Protein AF-0000000072273328 (afdb_homodimer)

Secondary structure (DSSP, 8-state):
-HHHHBTS-B----HHHHHHHHHHHHHHHHHHHS-TT-HHHHHHHHHHHS-TT--S-EEPSPEEESSSTTEEE-TT-EE-TTEEEE-SS-EEE-TT-EE-TT-EEE-EE--SS-HHHHHTT-BEE--EEE-TT-EE-TT-EE-TT-EEPTT-EE-TT-EE-S-B-TTEEEEETTEEEEEE--TTPPP--/--TTTBTS-B----HHHHHHHHHHHHHHHHHHHS-TT-HHHHHHHHHHHS-TT--SEEEPSSEEESSSTTEEE-TTEEE-TTEEEE-SS-EEE-TT-EE-TT-EEE-EE--SS-HHHHHTT-BEE--EEE-TT-EE-TT-EE-TT-EEPTT-EEPTT-EE-S-B-TTEEEEETTEEEEEE--TTPPP--

Foldseek 3Di:
DQPPQAPDKDFQDDPVLVVLQVVLVVLLVCLQPDDPVPVVVNVVSLCVQAAVQADDEEADPNEAEGRRNLEHAEAHEYHYYQEHEDPSHHEYHYHQEAEEYNEYEEFKDADPPDVVRRVVRIMHGAYEAEAANEYEYAHEYEYHNEYEEHNEYEYHNEYDDHYHYHQFYWYDDPIDTDGGHDPPDDDDD/DQPPQAPDKDFQDDPVSVVLQVVLVVLLVCLQVDDPVPPVVNVVSLCVQAAVQADDEEADPNEAEGRRNLEHAEAHEYHYYQEHEDPSHHEYHYHQEAEEYNEYEEFKDADPPDVPRRVVRIMHGAYEAEAANEYEYACEYEYHNEYEEHNEYEDHNEYDDHYHYHQFYWYDDPIDTDGGHDNPDDDDD

Solvent-accessible surface area (backbone atoms only — not comparable to full-atom values): 17926 Å² total; per-residue (Å²): 122,43,68,81,47,39,81,37,80,42,64,88,71,50,68,68,55,52,49,43,33,52,53,24,48,52,48,38,50,50,50,55,67,48,60,78,86,46,54,68,59,46,52,52,46,51,54,70,36,29,19,82,82,34,44,64,56,47,73,39,72,43,57,45,52,42,42,28,52,39,32,33,39,24,46,64,16,39,37,36,36,49,28,36,34,39,27,65,8,45,29,39,37,30,33,31,20,41,37,31,37,46,21,35,42,35,11,56,48,56,49,85,91,36,63,66,53,30,74,72,47,33,30,34,14,28,43,32,39,37,26,43,37,16,34,38,29,40,39,22,34,37,37,50,52,22,38,38,22,38,42,16,35,35,37,55,59,12,31,37,75,56,66,41,60,55,35,23,33,26,38,26,79,66,41,40,81,74,46,72,45,50,58,77,52,79,73,92,124,125,48,68,82,48,39,78,36,77,42,64,87,71,48,69,69,54,54,50,44,34,51,53,24,47,49,49,41,50,50,51,54,67,50,60,81,83,47,54,68,60,48,52,52,43,50,55,71,35,29,20,84,81,35,45,65,59,45,73,40,72,43,58,45,52,44,41,29,51,38,33,33,38,25,47,64,17,40,36,37,39,50,29,36,34,39,27,69,10,44,31,41,37,31,34,45,20,39,36,31,38,45,20,34,42,36,12,56,48,58,50,82,36,14,43,65,52,30,61,70,46,34,30,36,15,28,43,32,38,37,26,42,45,15,35,38,29,41,39,23,34,38,36,51,53,23,39,38,22,39,46,15,35,37,37,58,59,11,28,35,74,55,68,40,60,57,32,24,35,28,40,39,67,66,41,40,81,76,46,76,52,66,89,80,67,78,71,88,122

Organism: Corynebacterium diphtheriae (strain ATCC 700971 / NCTC 13129 / Biotype gravis) (NCBI:txid257309)

pLDDT: mean 94.47, std 10.45, range [38.31, 99.0]

Radius of gyration: 21.06 Å; Cα contacts (8 Å, |Δi|>4): 1037; chains: 2; bounding box: 46×58×57 Å

Nearest PDB structures (foldseek):
  3srt-assembly2_B  TM=9.730E-01  e=4.515E-16  Clostridioides difficile 630
  2ic7-assembly1_B  TM=9.596E-01  e=2.318E-15  Geobacillus kaustophilus
  3hjj-assembly1_A  TM=9.440E-01  e=3.076E-14  Bacillus anthracis
  3jqy-assembly1_C  TM=7.788E-01  e=7.359E-07  Escherichia coli
  3jqy-assembly1_A  TM=7.713E-01  e=7.758E-07  Escherichia coli

Sequence (378 aa):
MADQRAQRWHIPVSPEITQAMARTAELVFDYNATHPAHTEELSRLRRLILSPASKDCTIRQPLTIEYGVNTTIGKDTFINYGVTILDTAEVTIGSQVLIGPNCQLITVTHPVDNADMRTAGWEIAHPIVVGKQAWLGAGVIVLPGVTIGERAVIGAGSVVTHDIPDDTIAYGNPARVIRTTNPHTTYELMADQRAQRWHIPVSPEITQAMARTAELVFDYNATHPAHTEELSRLRRLILSPASKDCTIRQPLTIEYGVNTTIGKDTFINYGVTILDTAEVTIGSQVLIGPNCQLITVTHPVDNADMRTAGWEIAHPIVVGKQAWLGAGVIVLPGVTIGERAVIGAGSVVTHDIPDDTIAYGNPARVIRTTNPHTTYEL

InterPro domains:
  IPR001451 Hexapeptide repeat [PF00132] (128-162)
  IPR011004 Trimeric LpxA-like superfamily [SSF51161] (7-184)
  IPR018357 Hexapeptide transferase, conserved site [PS00101] (136-164)
  IPR051159 Hexapeptide-repeat containing acetyltransferases [PTHR23416] (9-186)

Structure (mmCIF, N/CA/C/O backbone):
data_AF-0000000072273328-model_v1
#
loop_
_entity.id
_entity.type
_entity.pdbx_description
1 polymer 'Sugar acetyltransferase'
#
loop_
_atom_site.group_PDB
_atom_site.id
_atom_site.type_symbol
_atom_site.label_atom_id
_atom_site.label_alt_id
_atom_site.label_comp_id
_atom_site.label_asym_id
_atom_site.label_entity_id
_atom_site.label_seq_id
_atom_site.pdbx_PDB_ins_code
_atom_site.Cartn_x
_atom_site.Cartn_y
_atom_site.Cartn_z
_atom_site.occupancy
_atom_site.B_iso_or_equiv
_atom_site.auth_seq_id
_atom_site.auth_comp_id
_atom_site.auth_asym_id
_atom_site.auth_atom_id
_atom_site.pdbx_PDB_model_num
ATOM 1 N N . MET A 1 1 ? -5.32 24.234 14.695 1 40.62 1 MET A N 1
ATOM 2 C CA . MET A 1 1 ? -4.703 23.641 15.875 1 40.62 1 MET A CA 1
ATOM 3 C C . MET A 1 1 ? -3.25 23.266 15.602 1 40.62 1 MET A C 1
ATOM 5 O O . MET A 1 1 ? -2.484 23 16.531 1 40.62 1 MET A O 1
ATOM 9 N N . ALA A 1 2 ? -3.033 23.031 14.25 1 52.38 2 ALA A N 1
ATOM 10 C CA . ALA A 1 2 ? -1.724 22.609 13.75 1 52.38 2 ALA A CA 1
ATOM 11 C C . ALA A 1 2 ? -0.656 23.656 14.102 1 52.38 2 ALA A C 1
ATOM 13 O O . ALA A 1 2 ? 0.503 23.297 14.336 1 52.38 2 ALA A O 1
ATOM 14 N N . ASP A 1 3 ? -1.157 24.828 14.242 1 51.75 3 ASP A N 1
ATOM 15 C CA . ASP A 1 3 ? -0.154 25.875 14.375 1 51.75 3 ASP A CA 1
ATOM 16 C C . ASP A 1 3 ? 0.792 25.594 15.539 1 51.75 3 ASP A C 1
ATOM 18 O O . ASP A 1 3 ? 2.008 25.766 15.406 1 51.75 3 ASP A O 1
ATOM 22 N N . GLN A 1 4 ? 0.175 25.453 16.734 1 50 4 GLN A N 1
ATOM 23 C CA . GLN A 1 4 ? 0.975 25.547 17.953 1 50 4 GLN A CA 1
ATOM 24 C C . GLN A 1 4 ? 1.98 24.406 18.047 1 50 4 GLN A C 1
ATOM 26 O O . GLN A 1 4 ? 3.008 24.516 18.719 1 50 4 GLN A O 1
ATOM 31 N N . ARG A 1 5 ? 1.71 23.266 17.422 1 53.34 5 ARG A N 1
ATOM 32 C CA . ARG A 1 5 ? 2.482 22.047 17.641 1 53.34 5 ARG A CA 1
ATOM 33 C C . ARG A 1 5 ? 3.518 21.844 16.547 1 53.34 5 ARG A C 1
ATOM 35 O O . ARG A 1 5 ? 4.41 21 16.688 1 53.34 5 ARG A O 1
ATOM 42 N N . ALA A 1 6 ? 3.367 22.797 15.547 1 63.59 6 ALA A N 1
ATOM 43 C CA . ALA A 1 6 ? 4.273 22.688 14.406 1 63.59 6 ALA A CA 1
ATOM 44 C C . ALA A 1 6 ? 5.57 23.453 14.656 1 63.59 6 ALA A C 1
ATOM 46 O O . ALA A 1 6 ? 5.555 24.531 15.258 1 63.59 6 ALA A O 1
ATOM 47 N N . GLN A 1 7 ? 6.625 22.719 14.586 1 75.88 7 GLN A N 1
ATOM 48 C CA . GLN A 1 7 ? 7.988 23.219 14.445 1 75.88 7 GLN A CA 1
ATOM 49 C C . GLN A 1 7 ? 8.586 23.594 15.805 1 75.88 7 GLN A C 1
ATOM 51 O O . GLN A 1 7 ? 9.461 24.453 15.891 1 75.88 7 GLN A O 1
ATOM 56 N N . ARG A 1 8 ? 7.832 23.078 17 1 87.19 8 ARG A N 1
ATOM 57 C CA . ARG A 1 8 ? 8.445 23.203 18.328 1 87.19 8 ARG A CA 1
ATOM 58 C C . ARG A 1 8 ? 8.273 21.922 19.125 1 87.19 8 ARG A C 1
ATOM 60 O O . ARG A 1 8 ? 7.254 21.25 19.016 1 87.19 8 ARG A O 1
ATOM 67 N N . TRP A 1 9 ? 9.227 21.734 19.938 1 91.88 9 TRP A N 1
ATOM 68 C CA . TRP A 1 9 ? 9.117 20.578 20.828 1 91.88 9 TRP A CA 1
ATOM 69 C C . TRP A 1 9 ? 7.988 20.781 21.828 1 91.88 9 TRP A C 1
ATOM 71 O O . TRP A 1 9 ? 7.867 21.844 22.438 1 91.88 9 TRP A O 1
ATOM 81 N N . HIS A 1 10 ? 7.172 19.844 22.016 1 91.25 10 HIS A N 1
ATOM 82 C CA . HIS A 1 10 ? 6.055 19.891 22.953 1 91.25 10 HIS A CA 1
ATOM 83 C C . HIS A 1 10 ? 5.656 18.484 23.406 1 91.25 10 HIS A C 1
ATOM 85 O O . HIS A 1 10 ? 6.102 17.5 22.844 1 91.25 10 HIS A O 1
ATOM 91 N N . ILE A 1 11 ? 4.914 18.391 24.453 1 91 11 ILE A N 1
ATOM 92 C CA . ILE A 1 11 ? 4.266 17.156 24.906 1 91 11 ILE A CA 1
ATOM 93 C C . ILE A 1 11 ? 2.775 17.203 24.578 1 91 11 ILE A C 1
ATOM 95 O O . ILE A 1 11 ? 2.066 18.109 25.031 1 91 11 ILE A O 1
ATOM 99 N N . PRO A 1 12 ? 2.312 16.281 23.75 1 89.38 12 PRO A N 1
ATOM 100 C CA . PRO A 1 12 ? 0.939 16.359 23.25 1 89.38 12 PRO A CA 1
ATOM 101 C C . PRO A 1 12 ? -0.084 15.82 24.25 1 89.38 12 PRO A C 1
ATOM 103 O O . PRO A 1 12 ? -0.719 14.789 24 1 89.38 12 PRO A O 1
ATOM 106 N N . VAL A 1 13 ? -0.415 16.5 25.344 1 87.81 13 VAL A N 1
ATOM 107 C CA . VAL A 1 13 ? -1.291 15.961 26.375 1 87.81 13 VAL A CA 1
ATOM 108 C C . VAL A 1 13 ? -2.434 16.938 26.641 1 87.81 13 VAL A C 1
ATOM 110 O O . VAL A 1 13 ? -3.271 16.703 27.516 1 87.81 13 VAL A O 1
ATOM 113 N N . SER A 1 14 ? -2.553 17.953 25.938 1 89.62 14 SER A N 1
ATOM 114 C CA . SER A 1 14 ? -3.633 18.906 26.188 1 89.62 14 SER A CA 1
ATOM 115 C C . SER A 1 14 ? -4.996 18.266 25.938 1 89.62 14 SER A C 1
ATOM 117 O O . SER A 1 14 ? -5.133 17.375 25.094 1 89.62 14 SER A O 1
ATOM 119 N N . PRO A 1 15 ? -6.008 18.625 26.703 1 92.5 15 PRO A N 1
ATOM 120 C CA . PRO A 1 15 ? -7.359 18.109 26.484 1 92.5 15 PRO A CA 1
ATOM 121 C C . PRO A 1 15 ? -7.832 18.297 25.047 1 92.5 15 PRO A C 1
ATOM 123 O O . PRO A 1 15 ? -8.555 17.438 24.516 1 92.5 15 PRO A O 1
ATOM 126 N N . GLU A 1 16 ? -7.477 19.406 24.469 1 91.44 16 GLU A N 1
ATOM 127 C CA . GLU A 1 16 ? -7.863 19.672 23.094 1 91.44 16 GLU A CA 1
ATOM 128 C C . GLU A 1 16 ? -7.32 18.609 22.156 1 91.44 16 GLU A C 1
ATOM 130 O O . GLU A 1 16 ? -8.031 18.125 21.266 1 91.44 16 GLU A O 1
ATOM 135 N N . ILE A 1 17 ? -6.105 18.203 22.312 1 91.81 17 ILE A N 1
ATOM 136 C CA . ILE A 1 17 ? -5.445 17.188 21.5 1 91.81 17 ILE A CA 1
ATOM 137 C C . ILE A 1 17 ? -6.113 15.836 21.719 1 91.81 17 ILE A C 1
ATOM 139 O O . ILE A 1 17 ? -6.457 15.141 20.766 1 91.81 17 ILE A O 1
ATOM 143 N N . THR A 1 18 ? -6.281 15.508 22.969 1 93.44 18 THR A N 1
ATOM 144 C CA . THR A 1 18 ? -6.887 14.227 23.328 1 93.44 18 THR A CA 1
ATOM 145 C C . THR A 1 18 ? -8.281 14.102 22.719 1 93.44 18 THR A C 1
ATOM 147 O O . THR A 1 18 ? -8.648 13.047 22.203 1 93.44 18 THR A O 1
ATOM 150 N N . GLN A 1 19 ? -9 15.141 22.844 1 95 19 GLN A N 1
ATOM 151 C CA . GLN A 1 19 ? -10.359 15.141 22.328 1 95 19 GLN A CA 1
ATOM 152 C C . GLN A 1 19 ? -10.375 15.031 20.797 1 95 19 GLN A C 1
ATOM 154 O O . GLN A 1 19 ? -11.203 14.312 20.234 1 95 19 GLN A O 1
ATOM 159 N N . ALA A 1 20 ? -9.492 15.766 20.188 1 94.5 20 ALA A N 1
ATOM 160 C CA . ALA A 1 20 ? -9.406 15.719 18.719 1 94.5 20 ALA A CA 1
ATOM 161 C C . ALA A 1 20 ? -9.055 14.312 18.25 1 94.5 20 ALA A C 1
ATOM 163 O O . ALA A 1 20 ? -9.68 13.789 17.312 1 94.5 20 ALA A O 1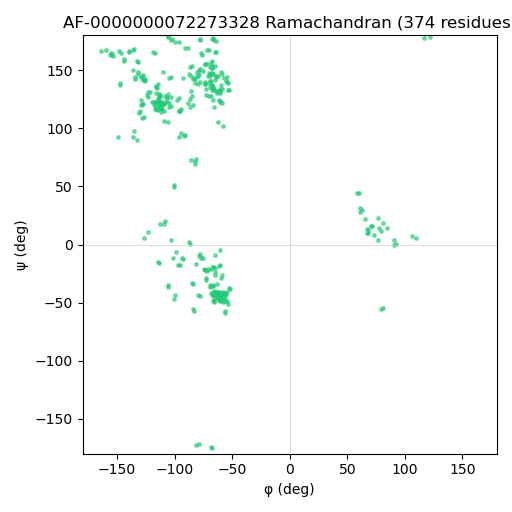
ATOM 164 N N . MET A 1 21 ? -8.125 13.703 18.844 1 96.19 21 MET A N 1
ATOM 165 C CA . MET A 1 21 ? -7.695 12.359 18.469 1 96.19 21 MET A CA 1
ATOM 166 C C . MET A 1 21 ? -8.812 11.344 18.719 1 96.19 21 MET A C 1
ATOM 168 O O . MET A 1 21 ? -9.023 10.453 17.891 1 96.19 21 MET A O 1
ATOM 172 N N . ALA A 1 22 ? -9.453 11.484 19.844 1 97.56 22 ALA A N 1
ATOM 173 C CA . ALA A 1 22 ? -10.547 10.57 20.188 1 97.56 22 ALA A CA 1
ATOM 174 C C . ALA A 1 22 ? -11.68 10.68 19.156 1 97.56 22 ALA A C 1
ATOM 176 O O . ALA A 1 22 ? -12.227 9.656 18.734 1 97.56 22 ALA A O 1
ATOM 177 N N . ARG A 1 23 ? -12.008 11.906 18.828 1 97.75 23 ARG A N 1
ATOM 178 C CA . ARG A 1 23 ? -13.047 12.133 17.844 1 97.75 23 ARG A CA 1
ATOM 179 C C . ARG A 1 23 ? -12.695 11.445 16.516 1 97.75 23 ARG A C 1
ATOM 181 O O . ARG A 1 23 ? -13.531 10.75 15.938 1 97.75 23 ARG A O 1
ATOM 188 N N . THR A 1 24 ? -11.516 11.664 16.047 1 98.44 24 THR A N 1
ATOM 189 C CA . THR A 1 24 ? -11.094 11.086 14.781 1 98.44 24 THR A CA 1
ATOM 190 C C . THR A 1 24 ? -11.047 9.57 14.867 1 98.44 24 THR A C 1
ATOM 192 O O . THR A 1 24 ? -11.422 8.875 13.922 1 98.44 24 THR A O 1
ATOM 195 N N . ALA A 1 25 ? -10.555 9.031 15.969 1 98.69 25 ALA A N 1
ATOM 196 C CA . ALA A 1 25 ? -10.5 7.582 16.156 1 98.69 25 ALA A CA 1
ATOM 197 C C . ALA A 1 25 ? -11.883 6.953 15.984 1 98.69 25 ALA A C 1
ATOM 199 O O . ALA A 1 25 ? -12.016 5.895 15.367 1 98.69 25 ALA A O 1
ATOM 200 N N . GLU A 1 26 ? -12.867 7.574 16.516 1 98.75 26 GLU A N 1
ATOM 201 C CA . GLU A 1 26 ? -14.234 7.074 16.406 1 98.75 26 GLU A CA 1
A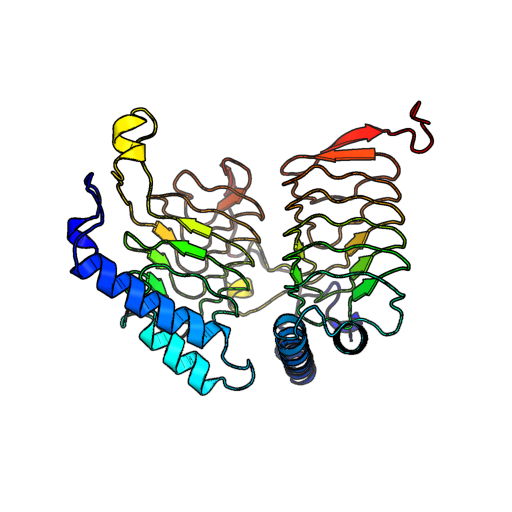TOM 202 C C . GLU A 1 26 ? -14.719 7.117 14.961 1 98.75 26 GLU A C 1
ATOM 204 O O . GLU A 1 26 ? -15.336 6.164 14.477 1 98.75 26 GLU A O 1
ATOM 209 N N . LEU A 1 27 ? -14.438 8.234 14.305 1 98.81 27 LEU A N 1
ATOM 210 C CA . LEU A 1 27 ? -14.859 8.391 12.914 1 98.81 27 LEU A CA 1
ATOM 211 C C . LEU A 1 27 ? -14.156 7.371 12.023 1 98.81 27 LEU A C 1
ATOM 213 O O . LEU A 1 27 ? -14.773 6.793 11.125 1 98.81 27 LEU A O 1
ATOM 217 N N . VAL A 1 28 ? -12.891 7.16 12.234 1 98.81 28 VAL A N 1
ATOM 218 C CA . VAL A 1 28 ? -12.109 6.203 11.461 1 98.81 28 VAL A CA 1
ATOM 219 C C . VAL A 1 28 ? -12.625 4.789 11.703 1 98.81 28 VAL A C 1
ATOM 221 O O . VAL A 1 28 ? -12.727 3.988 10.773 1 98.81 28 VAL A O 1
ATOM 224 N N . PHE A 1 29 ? -12.914 4.477 12.992 1 98.69 29 PHE A N 1
ATOM 225 C CA . PHE A 1 29 ? -13.523 3.188 13.305 1 98.69 29 PHE A CA 1
ATOM 226 C C . PHE A 1 29 ? -14.789 2.973 12.484 1 98.69 29 PHE A C 1
ATOM 228 O O . PHE A 1 29 ? -14.961 1.931 11.852 1 98.69 29 PHE A O 1
ATOM 235 N N . ASP A 1 30 ? -15.695 3.912 12.492 1 98.69 30 ASP A N 1
ATOM 236 C CA . ASP A 1 30 ? -16.938 3.832 11.742 1 98.69 30 ASP A CA 1
ATOM 237 C C . ASP A 1 30 ? -16.672 3.703 10.242 1 98.69 30 ASP A C 1
ATOM 239 O O . ASP A 1 30 ? -17.328 2.926 9.555 1 98.69 30 ASP A O 1
ATOM 243 N N . TYR A 1 31 ? -15.789 4.508 9.727 1 98.75 31 TYR A N 1
ATOM 244 C CA . TYR A 1 31 ? -15.438 4.465 8.312 1 98.75 31 TYR A CA 1
ATOM 245 C C . TYR A 1 31 ? -15.016 3.062 7.902 1 98.75 31 TYR A C 1
ATOM 247 O O . TYR A 1 31 ? -15.523 2.52 6.918 1 98.75 31 TYR A O 1
ATOM 255 N N . ASN A 1 32 ? -14.125 2.432 8.672 1 98.31 32 ASN A N 1
ATOM 256 C CA . ASN A 1 32 ? -13.555 1.13 8.336 1 98.31 32 ASN A CA 1
ATOM 257 C C . ASN A 1 32 ? -14.57 0.008 8.547 1 98.31 32 ASN A C 1
ATOM 259 O O . ASN A 1 32 ? -14.453 -1.061 7.945 1 98.31 32 ASN A O 1
ATOM 263 N N . ALA A 1 33 ? -15.547 0.266 9.352 1 97.75 33 ALA A N 1
ATOM 264 C CA . ALA A 1 33 ? -16.562 -0.744 9.656 1 97.75 33 ALA A CA 1
ATOM 265 C C . ALA A 1 33 ? -17.75 -0.621 8.719 1 97.75 33 ALA A C 1
ATOM 267 O O . ALA A 1 33 ? -18.641 -1.478 8.719 1 97.75 33 ALA A O 1
ATOM 268 N N . THR A 1 34 ? -17.844 0.449 7.977 1 98.12 34 THR A N 1
ATOM 269 C CA . THR A 1 34 ? -18.953 0.664 7.043 1 98.12 34 THR A CA 1
ATOM 270 C C . THR A 1 34 ? -18.812 -0.248 5.828 1 98.12 34 THR A C 1
ATOM 272 O O . THR A 1 34 ? -17.734 -0.344 5.238 1 98.12 34 THR A O 1
ATOM 275 N N . HIS A 1 35 ? -19.875 -0.946 5.551 1 96.81 35 HIS A N 1
ATOM 276 C CA . HIS A 1 35 ? -19.875 -1.819 4.383 1 96.81 35 HIS A CA 1
ATOM 277 C C . HIS A 1 35 ? -19.531 -1.04 3.115 1 96.81 35 HIS A C 1
ATOM 279 O O . HIS A 1 35 ? -20.047 0.067 2.91 1 96.81 35 HIS A O 1
ATOM 285 N N . PRO A 1 36 ? -18.734 -1.643 2.215 1 95.88 36 PRO A N 1
ATOM 286 C CA . PRO A 1 36 ? -18.25 -0.925 1.03 1 95.88 36 PRO A CA 1
ATOM 287 C C . PRO A 1 36 ? -19.391 -0.527 0.086 1 95.88 36 PRO A C 1
ATOM 289 O O . PRO A 1 36 ? -19.234 0.418 -0.693 1 95.88 36 PRO A O 1
ATOM 292 N N . ALA A 1 37 ? -20.438 -1.144 0.105 1 94.94 37 ALA A N 1
ATOM 293 C CA . ALA A 1 37 ? -21.578 -0.828 -0.762 1 94.94 37 ALA A CA 1
ATOM 294 C C . ALA A 1 37 ? -22.25 0.477 -0.338 1 94.94 37 ALA A C 1
ATOM 296 O O . ALA A 1 37 ? -23 1.071 -1.107 1 94.94 37 ALA A O 1
ATOM 297 N N . HIS A 1 38 ? -22.062 0.916 0.899 1 97.19 38 HIS A N 1
ATOM 298 C CA . HIS A 1 38 ? -22.672 2.139 1.411 1 97.19 38 HIS A CA 1
ATOM 299 C C . HIS A 1 38 ? -21.812 3.359 1.074 1 97.19 38 HIS A C 1
ATOM 301 O O . HIS A 1 38 ? -21.328 4.051 1.973 1 97.19 38 HIS A O 1
ATOM 307 N N . THR A 1 39 ? -21.812 3.738 -0.181 1 95.5 39 THR A N 1
ATOM 308 C CA . THR A 1 39 ? -20.906 4.742 -0.721 1 95.5 39 THR A CA 1
ATOM 309 C C . THR A 1 39 ? -21.25 6.129 -0.187 1 95.5 39 THR A C 1
ATOM 311 O O . THR A 1 39 ? -20.359 6.957 0.037 1 95.5 39 THR A O 1
ATOM 314 N N . GLU A 1 40 ? -22.469 6.434 -0.007 1 97.69 40 GLU A N 1
ATOM 315 C CA . GLU A 1 40 ? -22.875 7.734 0.517 1 97.69 40 GLU A CA 1
ATOM 316 C C . GLU A 1 40 ? -22.391 7.93 1.951 1 97.69 40 GLU A C 1
ATOM 318 O O . GLU A 1 40 ? -21.906 9.008 2.311 1 97.69 40 GLU A O 1
ATOM 323 N N . GLU A 1 41 ? -22.562 6.871 2.697 1 98.31 41 GLU A N 1
ATOM 324 C CA . GLU A 1 41 ? -22.109 6.934 4.082 1 98.31 41 GLU A CA 1
ATOM 325 C C . GLU A 1 41 ? -20.594 7.07 4.148 1 98.31 41 GLU A C 1
ATOM 327 O O . GLU A 1 41 ? -20.062 7.824 4.977 1 98.31 41 GLU A O 1
ATOM 332 N N . LEU A 1 42 ? -19.906 6.375 3.32 1 98.06 42 LEU A N 1
ATOM 333 C CA . LEU A 1 42 ? -18.453 6.488 3.262 1 98.06 42 LEU A CA 1
ATOM 334 C C . LEU A 1 42 ? -18.031 7.906 2.887 1 98.06 42 LEU A C 1
ATOM 336 O O . LEU A 1 42 ? -17.109 8.461 3.475 1 98.06 42 LEU A O 1
ATOM 340 N N . SER A 1 43 ? -18.719 8.484 1.968 1 98.06 43 SER A N 1
ATOM 341 C CA . SER A 1 43 ? -18.438 9.867 1.568 1 98.06 43 SER A CA 1
ATOM 342 C C . SER A 1 43 ? -18.656 10.828 2.729 1 98.06 43 SER A C 1
ATOM 344 O O . SER A 1 43 ? -17.859 11.734 2.957 1 98.06 43 SER A O 1
ATOM 346 N N . ARG A 1 44 ? -19.734 10.633 3.43 1 98.44 44 ARG A N 1
ATOM 347 C CA . ARG A 1 44 ? -20.062 11.477 4.574 1 98.44 44 ARG A CA 1
ATOM 348 C C . ARG A 1 44 ? -18.969 11.391 5.641 1 98.44 44 ARG A C 1
ATOM 350 O O . ARG A 1 44 ? -18.484 12.414 6.133 1 98.44 44 ARG A O 1
ATOM 357 N N . LEU A 1 45 ? -18.562 10.188 5.973 1 98.81 45 LEU A N 1
ATOM 358 C CA . LEU A 1 45 ? -17.562 9.977 7.008 1 98.81 45 LEU A CA 1
ATOM 359 C C . LEU A 1 45 ? -16.219 10.562 6.582 1 98.81 45 LEU A C 1
ATOM 361 O O . LEU A 1 45 ? -15.508 11.164 7.398 1 98.81 45 LEU A O 1
ATOM 365 N N . ARG A 1 46 ? -15.836 10.383 5.344 1 98.5 46 ARG A N 1
ATOM 366 C CA . ARG A 1 46 ? -14.594 10.953 4.824 1 98.5 46 ARG A CA 1
ATOM 367 C C . ARG A 1 46 ? -14.562 12.469 5.012 1 98.5 46 ARG A C 1
ATOM 369 O O . ARG A 1 46 ? -13.539 13.031 5.406 1 98.5 46 ARG A O 1
ATOM 376 N N . ARG A 1 47 ? -15.688 13.125 4.766 1 98.38 47 ARG A N 1
ATOM 377 C CA . ARG A 1 47 ? -15.789 14.578 4.906 1 98.38 47 ARG A CA 1
ATOM 378 C C . ARG A 1 47 ? -15.664 15 6.363 1 98.38 47 ARG A C 1
ATOM 380 O O . ARG A 1 47 ? -15.102 16.062 6.664 1 98.38 47 ARG A O 1
ATOM 387 N N . LEU A 1 48 ? -16.188 14.203 7.234 1 98.62 48 LEU A N 1
ATOM 388 C CA . LEU A 1 48 ? -16.125 14.508 8.656 1 98.62 48 LEU A CA 1
ATOM 389 C C . LEU A 1 48 ? -14.703 14.305 9.188 1 98.62 48 LEU A C 1
ATOM 391 O O . LEU A 1 48 ? -14.273 14.992 10.117 1 98.62 48 LEU A O 1
ATOM 395 N N . ILE A 1 49 ? -13.977 13.383 8.586 1 98.75 49 ILE A N 1
ATOM 396 C CA . ILE A 1 49 ? -12.641 13.031 9.039 1 98.75 49 ILE A CA 1
ATOM 397 C C . ILE A 1 49 ? -11.641 14.078 8.57 1 98.75 49 ILE A C 1
ATOM 399 O O . ILE A 1 49 ? -10.82 14.57 9.359 1 98.75 49 ILE A O 1
ATOM 403 N N . LEU A 1 50 ? -11.727 14.508 7.324 1 98.81 50 LEU A N 1
ATOM 404 C CA . LEU A 1 50 ? -10.703 15.32 6.68 1 98.81 50 LEU A CA 1
ATOM 405 C C . LEU A 1 50 ? -10.953 16.812 6.918 1 98.81 50 LEU A C 1
ATOM 407 O O . LEU A 1 50 ? -12.023 17.188 7.402 1 98.81 50 LEU A O 1
ATOM 411 N N . SER A 1 51 ? -9.961 17.609 6.57 1 98.5 51 SER A N 1
ATOM 412 C CA . SER A 1 51 ? -10.133 19.062 6.52 1 98.5 51 SER A CA 1
ATOM 413 C C . SER A 1 51 ? -11.32 19.438 5.637 1 98.5 51 SER A C 1
ATOM 415 O O . SER A 1 51 ? -11.508 18.859 4.562 1 98.5 51 SER A O 1
ATOM 417 N N . PRO A 1 52 ? -12.117 20.406 6.055 1 98.25 52 PRO A N 1
ATOM 418 C CA . PRO A 1 52 ? -13.234 20.859 5.227 1 98.25 52 PRO A CA 1
ATOM 419 C C . PRO A 1 52 ? -12.781 21.406 3.873 1 98.25 52 PRO A C 1
ATOM 421 O O . PRO A 1 52 ? -13.594 21.531 2.953 1 98.25 52 PRO A O 1
ATOM 424 N N . ALA A 1 53 ? -11.547 21.734 3.756 1 98.5 53 ALA A N 1
ATOM 425 C CA . ALA A 1 53 ? -11.008 22.266 2.508 1 98.5 53 ALA A CA 1
ATOM 426 C C . ALA A 1 53 ? -10.758 21.141 1.496 1 98.5 53 ALA A C 1
ATOM 428 O O . ALA A 1 53 ? -10.461 21.406 0.329 1 98.5 53 ALA A O 1
ATOM 429 N N . SER A 1 54 ? -10.867 19.922 1.946 1 98.75 54 SER A N 1
ATOM 430 C CA . SER A 1 54 ? -10.641 18.797 1.051 1 98.75 54 SER A CA 1
ATOM 431 C C . SER A 1 54 ? -11.703 18.719 -0.035 1 98.75 54 SER A C 1
ATOM 433 O O . SER A 1 54 ? -12.844 19.156 0.175 1 98.75 54 SER A O 1
ATOM 435 N N . LYS A 1 55 ? -11.281 18.266 -1.168 1 98.62 55 LYS A N 1
ATOM 436 C CA . LYS A 1 55 ? -12.172 18.125 -2.312 1 98.62 55 LYS A CA 1
ATOM 437 C C . LYS A 1 55 ? -12.523 16.656 -2.549 1 98.62 55 LYS A C 1
ATOM 439 O O . LYS A 1 55 ? -12.125 15.781 -1.77 1 98.62 55 LYS A O 1
ATOM 444 N N . ASP A 1 56 ? -13.352 16.422 -3.562 1 97.75 56 ASP A N 1
ATOM 445 C CA . ASP A 1 56 ? -13.766 15.047 -3.855 1 97.75 56 ASP A CA 1
ATOM 446 C C . ASP A 1 56 ? -12.562 14.156 -4.152 1 97.75 56 ASP A C 1
ATOM 448 O O . ASP A 1 56 ? -11.781 14.445 -5.062 1 97.75 56 ASP A O 1
ATOM 452 N N . CYS A 1 57 ? -12.43 13.141 -3.398 1 98.06 57 CYS A N 1
ATOM 453 C CA . CYS A 1 57 ? -11.344 12.18 -3.514 1 98.06 57 CYS A CA 1
ATOM 454 C C . CYS A 1 57 ? -11.812 10.773 -3.152 1 98.06 57 CYS A C 1
ATOM 456 O O . CYS A 1 57 ? -12.938 10.594 -2.695 1 98.06 57 CYS A O 1
ATOM 458 N N . THR A 1 58 ? -11.023 9.82 -3.52 1 97.56 58 THR A N 1
ATOM 459 C CA . THR A 1 58 ? -11.32 8.43 -3.199 1 97.56 58 THR A CA 1
ATOM 460 C C . THR A 1 58 ? -10.305 7.871 -2.209 1 97.56 58 THR A C 1
ATOM 462 O O . THR A 1 58 ? -9.094 8.008 -2.41 1 97.56 58 THR A O 1
ATOM 465 N N . ILE A 1 59 ? -10.781 7.285 -1.144 1 98.62 59 ILE A N 1
ATOM 466 C CA . ILE A 1 59 ? -9.945 6.598 -0.165 1 98.62 59 ILE A CA 1
ATOM 467 C C . ILE A 1 59 ? -10.492 5.195 0.09 1 98.62 59 ILE A C 1
ATOM 469 O O . ILE A 1 59 ? -11.633 5.039 0.532 1 98.62 59 ILE A O 1
ATOM 473 N N . ARG A 1 60 ? -9.672 4.188 -0.192 1 98.06 60 ARG A N 1
ATOM 474 C CA . ARG A 1 60 ? -10.078 2.811 0.053 1 98.06 60 ARG A CA 1
ATOM 475 C C . ARG A 1 60 ? -9.945 2.453 1.529 1 98.06 60 ARG A C 1
ATOM 477 O O . ARG A 1 60 ? -9.117 3.023 2.238 1 98.06 60 ARG A O 1
ATOM 484 N N . GLN A 1 61 ? -10.82 1.547 1.926 1 97.56 61 GLN A N 1
ATOM 485 C CA . GLN A 1 61 ? -10.766 1.009 3.281 1 97.56 61 GLN A CA 1
ATOM 486 C C . GLN A 1 61 ? -9.758 -0.134 3.377 1 97.56 61 GLN A C 1
ATOM 488 O O . GLN A 1 61 ? -9.594 -0.907 2.43 1 97.56 61 GLN A O 1
ATOM 493 N N . PRO A 1 62 ? -9.008 -0.266 4.488 1 97.44 62 PRO A N 1
ATOM 494 C CA . PRO A 1 62 ? -9.078 0.571 5.691 1 97.44 62 PRO A CA 1
ATOM 495 C C . PRO A 1 62 ? -8.203 1.819 5.594 1 97.44 62 PRO A C 1
ATOM 497 O O . PRO A 1 62 ? -7.262 1.856 4.801 1 97.44 62 PRO A O 1
ATOM 500 N 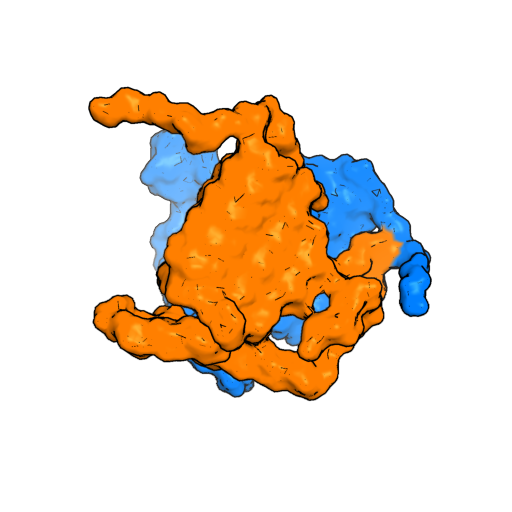N . LEU A 1 63 ? -8.555 2.818 6.266 1 98.5 63 LEU A N 1
ATOM 501 C CA . LEU A 1 63 ? -7.785 4.043 6.457 1 98.5 63 LEU A CA 1
ATOM 502 C C . LEU A 1 63 ? -7.383 4.211 7.918 1 98.5 63 LEU A C 1
ATOM 504 O O . LEU A 1 63 ? -8.195 3.971 8.82 1 98.5 63 LEU A O 1
ATOM 508 N N . THR A 1 64 ? -6.164 4.621 8.18 1 98.81 64 THR A N 1
ATOM 509 C CA . THR A 1 64 ? -5.707 5.055 9.492 1 98.81 64 THR A CA 1
ATOM 510 C C . THR A 1 64 ? -5.227 6.504 9.453 1 98.81 64 THR A C 1
ATOM 512 O O . THR A 1 64 ? -4.332 6.84 8.672 1 98.81 64 THR A O 1
ATOM 515 N N . ILE A 1 65 ? -5.801 7.359 10.266 1 98.88 65 ILE A N 1
ATOM 516 C CA . ILE A 1 65 ? -5.414 8.766 10.305 1 98.88 65 ILE A CA 1
ATOM 517 C C . ILE A 1 65 ? -5.574 9.305 11.727 1 98.88 65 ILE A C 1
ATOM 519 O O . ILE A 1 65 ? -6.555 8.992 12.406 1 98.88 65 ILE A O 1
ATOM 523 N N . GLU A 1 66 ? -4.672 10.07 12.164 1 97.94 66 GLU A N 1
ATOM 524 C CA . GLU A 1 66 ? -4.57 10.414 13.578 1 97.94 66 GLU A CA 1
ATOM 525 C C . GLU A 1 66 ? -5.512 11.562 13.938 1 97.94 66 GLU A C 1
ATOM 527 O O . GLU A 1 66 ? -6.316 11.445 14.859 1 97.94 66 GLU A O 1
ATOM 532 N N . TYR A 1 67 ? -5.418 12.719 13.305 1 97.12 67 TYR A N 1
ATOM 533 C CA . TYR A 1 67 ? -6.254 13.883 13.594 1 97.12 67 TYR A CA 1
ATOM 534 C C . TYR A 1 67 ? -7.301 14.094 12.508 1 97.12 67 TYR A C 1
ATOM 536 O O . TYR A 1 67 ? -8.422 14.516 12.797 1 97.12 67 TYR A O 1
ATOM 544 N N . GLY A 1 68 ? -6.898 13.773 11.297 1 98.19 68 GLY A N 1
ATOM 545 C CA . GLY A 1 68 ? -7.828 13.906 10.18 1 98.19 68 GLY A CA 1
ATOM 546 C C . GLY A 1 68 ? -7.961 15.336 9.695 1 98.19 68 GLY A C 1
ATOM 547 O O . GLY A 1 68 ? -7.602 15.648 8.555 1 98.19 68 GLY A O 1
ATOM 548 N N . VAL A 1 69 ? -8.297 16.219 10.555 1 97.31 69 VAL A N 1
ATOM 549 C CA . VAL A 1 69 ? -8.641 17.594 10.203 1 97.31 69 VAL A CA 1
ATOM 550 C C . VAL A 1 69 ? -7.402 18.312 9.672 1 97.31 69 VAL A C 1
ATOM 552 O O . VAL A 1 69 ? -7.516 19.312 8.945 1 97.31 69 VAL A O 1
ATOM 555 N N . ASN A 1 70 ? -6.223 17.812 9.961 1 97.69 70 ASN A N 1
ATOM 556 C CA . ASN A 1 70 ? -4.992 18.453 9.492 1 97.69 70 ASN A CA 1
ATOM 557 C C . ASN A 1 70 ? -4.605 17.969 8.102 1 97.69 70 ASN A C 1
ATOM 559 O O . ASN A 1 70 ? -3.602 18.406 7.539 1 97.69 70 ASN A O 1
ATOM 563 N N . THR A 1 71 ? -5.336 17.125 7.539 1 98.75 71 THR A N 1
ATOM 564 C CA . THR A 1 71 ? -5.062 16.609 6.207 1 98.75 71 THR A CA 1
ATOM 565 C C . THR A 1 71 ? -6.031 17.188 5.184 1 98.75 71 THR A C 1
ATOM 567 O O . THR A 1 71 ? -7.25 17.078 5.34 1 98.75 71 THR A O 1
ATOM 570 N N . THR A 1 72 ? -5.516 17.828 4.18 1 98.94 72 THR A N 1
ATOM 571 C CA . THR A 1 72 ? -6.277 18.375 3.059 1 98.94 72 THR A CA 1
ATOM 572 C C . THR A 1 72 ? -5.957 17.625 1.771 1 98.94 72 THR A C 1
ATOM 574 O O . THR A 1 72 ? -4.785 17.469 1.408 1 98.94 72 THR A O 1
ATOM 577 N N . ILE A 1 73 ? -6.969 17.172 1.099 1 98.94 73 ILE A N 1
ATOM 578 C CA . ILE A 1 73 ? -6.797 16.391 -0.117 1 98.94 73 ILE A CA 1
ATOM 579 C C . ILE A 1 73 ? -7.484 17.078 -1.288 1 98.94 73 ILE A C 1
ATOM 581 O O . ILE A 1 73 ? -8.641 17.5 -1.178 1 98.94 73 ILE A O 1
ATOM 585 N N . GLY A 1 74 ? -6.754 17.219 -2.416 1 98.81 74 GLY A N 1
ATOM 586 C CA . GLY A 1 74 ? -7.262 17.875 -3.611 1 98.81 74 GLY A CA 1
ATOM 587 C C . GLY A 1 74 ? -8.195 17 -4.422 1 98.81 74 GLY A C 1
ATOM 588 O O . GLY A 1 74 ? -8.367 15.812 -4.113 1 98.81 74 GLY A O 1
ATOM 589 N N . LYS A 1 75 ? -8.75 17.562 -5.484 1 98.56 75 LYS A N 1
ATOM 590 C CA . LYS A 1 75 ? -9.773 16.938 -6.312 1 98.56 75 LYS A CA 1
ATOM 591 C C . LYS A 1 75 ? -9.211 15.727 -7.062 1 98.56 75 LYS A C 1
ATOM 593 O O . LYS A 1 75 ? -8.094 15.781 -7.582 1 98.56 75 LYS A O 1
ATOM 598 N N . ASP A 1 76 ? -9.906 14.609 -7.098 1 98.12 76 ASP A N 1
ATOM 599 C CA . ASP A 1 76 ? -9.672 13.438 -7.934 1 98.12 76 ASP A CA 1
ATOM 600 C C . ASP A 1 76 ? -8.422 12.68 -7.484 1 98.12 76 ASP A C 1
ATOM 602 O O . ASP A 1 76 ? -7.828 11.938 -8.266 1 98.12 76 ASP A O 1
ATOM 606 N N . THR A 1 77 ? -7.969 12.961 -6.297 1 98.62 77 THR A N 1
ATOM 607 C CA . THR A 1 77 ? -6.891 12.18 -5.699 1 98.62 77 THR A CA 1
ATOM 608 C C . THR A 1 77 ? -7.402 10.805 -5.258 1 98.62 77 THR A C 1
ATOM 610 O O . THR A 1 77 ? -8.531 10.688 -4.781 1 98.62 77 THR A O 1
ATOM 613 N N . PHE A 1 78 ? -6.566 9.797 -5.539 1 98.5 78 PHE A N 1
ATOM 614 C CA . PHE A 1 78 ? -6.891 8.422 -5.184 1 98.5 78 PHE A CA 1
ATOM 615 C C . PHE A 1 78 ? -5.922 7.887 -4.137 1 98.5 78 PHE A C 1
ATOM 617 O O . PHE A 1 78 ? -4.707 7.902 -4.344 1 98.5 78 PHE A O 1
ATOM 624 N N . ILE A 1 79 ? -6.461 7.41 -3.027 1 98.81 79 ILE A N 1
ATOM 625 C CA . ILE A 1 79 ? -5.688 6.789 -1.957 1 98.81 79 ILE A CA 1
ATOM 626 C C . ILE A 1 79 ? -6.113 5.332 -1.792 1 98.81 79 ILE A C 1
ATOM 628 O O . ILE A 1 79 ? -7.258 5.051 -1.434 1 98.81 79 ILE A O 1
ATOM 632 N N . ASN A 1 80 ? -5.137 4.41 -2.049 1 98.69 80 ASN A N 1
ATOM 633 C CA . ASN A 1 80 ? -5.402 2.975 -2.057 1 98.69 80 ASN A CA 1
ATOM 634 C C . ASN A 1 80 ? -5.477 2.412 -0.64 1 98.69 80 ASN A C 1
ATOM 636 O O . ASN A 1 80 ? -5.555 3.168 0.33 1 98.69 80 ASN A O 1
ATOM 640 N N . TYR A 1 81 ? -5.543 1.138 -0.475 1 98.56 81 TYR A N 1
ATOM 641 C CA . TYR A 1 81 ? -5.828 0.401 0.75 1 98.56 81 TYR A CA 1
ATOM 642 C C . TYR A 1 81 ? -4.734 0.615 1.787 1 98.56 81 TYR A C 1
ATOM 644 O O . TYR A 1 81 ? -3.547 0.643 1.448 1 98.56 81 TYR A O 1
ATOM 652 N N . GLY A 1 82 ? -5.113 0.732 3.031 1 98.56 82 GLY A N 1
ATOM 653 C CA . GLY A 1 82 ? -4.211 0.531 4.152 1 98.56 82 GLY A CA 1
ATOM 654 C C . GLY A 1 82 ? -3.273 1.702 4.383 1 98.56 82 GLY A C 1
ATOM 655 O O . GLY A 1 82 ? -2.227 1.552 5.016 1 98.56 82 GLY A O 1
ATOM 656 N N . VAL A 1 83 ? -3.598 2.857 3.953 1 98.88 83 VAL A N 1
ATOM 657 C CA . VAL A 1 83 ? -2.746 4.031 4.113 1 98.88 83 VAL A CA 1
ATOM 658 C C . VAL A 1 83 ? -2.861 4.566 5.539 1 98.88 83 VAL A C 1
ATOM 660 O O . VAL A 1 83 ? -3.953 4.586 6.113 1 98.88 83 VAL A O 1
ATOM 663 N N . THR A 1 84 ? -1.742 4.969 6.074 1 98.94 84 THR A N 1
ATOM 664 C CA . THR A 1 84 ? -1.644 5.566 7.402 1 98.94 84 THR A CA 1
ATOM 665 C C . THR A 1 84 ? -1.163 7.012 7.309 1 98.94 84 THR A C 1
ATOM 667 O O . THR A 1 84 ? -0.151 7.293 6.664 1 98.94 84 THR A O 1
ATOM 670 N N . ILE A 1 85 ? -1.853 7.93 7.965 1 98.94 85 ILE A N 1
ATOM 671 C CA . ILE A 1 85 ? -1.46 9.336 8.008 1 98.94 85 ILE A CA 1
ATOM 672 C C . ILE A 1 85 ? -1.412 9.812 9.461 1 98.94 85 ILE A C 1
ATOM 674 O O . ILE A 1 85 ? -2.443 9.875 10.133 1 98.94 85 ILE A O 1
ATOM 678 N N . LEU A 1 86 ? -0.244 10.039 9.953 1 98.56 86 LEU A N 1
ATOM 679 C CA . LEU A 1 86 ? -0.093 10.758 11.211 1 98.56 86 LEU A CA 1
ATOM 680 C C . LEU A 1 86 ? 0.046 12.258 10.969 1 98.56 86 LEU A C 1
ATOM 682 O O . LEU A 1 86 ? 1.15 12.75 10.742 1 98.56 86 LEU A O 1
ATOM 686 N N . ASP A 1 87 ? -1.065 12.914 11.047 1 98 87 ASP A N 1
ATOM 687 C CA . ASP A 1 87 ? -1.132 14.32 10.656 1 98 87 ASP A CA 1
ATOM 688 C C . ASP A 1 87 ? -1.09 15.234 11.883 1 98 87 ASP A C 1
ATOM 690 O O . ASP A 1 87 ? -1.913 16.141 12.016 1 98 87 ASP A O 1
ATOM 694 N N . THR A 1 88 ? -0.079 14.914 12.711 1 96.44 88 THR A N 1
ATOM 695 C CA . THR A 1 88 ? 0.182 15.828 13.82 1 96.44 88 THR A CA 1
ATOM 696 C C . THR A 1 88 ? 0.433 17.25 13.305 1 96.44 88 THR A C 1
ATOM 698 O O . THR A 1 88 ? 0.034 18.219 13.945 1 96.44 88 THR A O 1
ATOM 701 N N . ALA A 1 89 ? 1.184 17.406 12.25 1 96.81 89 ALA A N 1
ATOM 702 C CA . ALA A 1 89 ? 1.271 18.625 11.461 1 96.81 89 ALA A CA 1
ATOM 703 C C . ALA A 1 89 ? 0.476 18.5 10.164 1 96.81 89 ALA A C 1
ATOM 705 O O . ALA A 1 89 ? -0.068 17.438 9.859 1 96.81 89 ALA A O 1
ATOM 706 N N . GLU A 1 90 ? 0.419 19.609 9.398 1 97.94 90 GLU A N 1
ATOM 707 C CA . GLU A 1 90 ? -0.386 19.656 8.18 1 97.94 90 GLU A CA 1
ATOM 708 C C . GLU A 1 90 ? 0.13 18.672 7.141 1 97.94 90 GLU A C 1
ATOM 710 O O . GLU A 1 90 ? 1.339 18.547 6.93 1 97.94 90 GLU A O 1
ATOM 715 N N . VAL A 1 91 ? -0.785 17.938 6.598 1 98.75 91 VAL A N 1
ATOM 716 C CA . VAL A 1 91 ? -0.535 17.141 5.41 1 98.75 91 VAL A CA 1
ATOM 717 C C . VAL A 1 91 ? -1.375 17.656 4.246 1 98.75 91 VAL A C 1
ATOM 719 O O . VAL A 1 91 ? -2.605 17.672 4.316 1 98.75 91 VAL A O 1
ATOM 722 N N . THR A 1 92 ? -0.73 18.141 3.23 1 98.94 92 THR A N 1
ATOM 723 C CA . THR A 1 92 ? -1.411 18.625 2.035 1 98.94 92 THR A CA 1
ATOM 724 C C . THR A 1 92 ? -1.139 17.703 0.849 1 98.94 92 THR A C 1
ATOM 726 O O . THR A 1 92 ? 0.011 17.547 0.437 1 98.94 92 THR A O 1
ATOM 729 N N . ILE A 1 93 ? -2.15 17.094 0.352 1 98.94 93 ILE A N 1
ATOM 730 C CA . ILE A 1 93 ? -2.078 16.25 -0.832 1 98.94 93 ILE A CA 1
ATOM 731 C C . ILE A 1 93 ? -2.801 16.922 -1.995 1 98.94 93 ILE A C 1
ATOM 733 O O . ILE A 1 93 ? -3.99 17.234 -1.899 1 98.94 93 ILE A O 1
ATOM 737 N N . GLY A 1 94 ? -2.104 17.172 -3.049 1 98.88 94 GLY A N 1
ATOM 738 C CA . GLY A 1 94 ? -2.635 17.891 -4.188 1 98.88 94 GLY A CA 1
ATOM 739 C C . GLY A 1 94 ? -3.717 17.141 -4.934 1 98.88 94 GLY A C 1
ATOM 740 O O . GLY A 1 94 ? -4.172 16.094 -4.477 1 98.88 94 GLY A O 1
ATOM 741 N N . SER A 1 95 ? -4.16 17.766 -6.098 1 98.81 95 SER A N 1
ATOM 742 C CA . SER A 1 95 ? -5.168 17.156 -6.953 1 98.81 95 SER A CA 1
ATOM 743 C C . SER A 1 95 ? -4.562 16.062 -7.828 1 98.81 95 SER A C 1
ATOM 745 O O . SER A 1 95 ? -3.396 16.141 -8.219 1 98.81 95 SER A O 1
ATOM 747 N N . GLN A 1 96 ? -5.359 15.023 -8.102 1 98.5 96 GLN A N 1
ATOM 748 C CA . GLN A 1 96 ? -5.027 13.977 -9.07 1 98.5 96 GLN A CA 1
ATOM 749 C C . GLN A 1 96 ? -3.748 13.242 -8.664 1 98.5 96 GLN A C 1
ATOM 751 O O . GLN A 1 96 ? -2.936 12.891 -9.523 1 98.5 96 GLN A O 1
ATOM 756 N N . VAL A 1 97 ? -3.506 13.141 -7.387 1 98.69 97 VAL A N 1
ATOM 757 C CA . VAL A 1 97 ? -2.416 12.336 -6.844 1 98.69 97 VAL A CA 1
ATOM 758 C C . VAL A 1 97 ? -2.852 10.875 -6.746 1 98.69 97 VAL A C 1
ATOM 760 O O . VAL A 1 97 ? -4.02 10.586 -6.477 1 98.69 97 VAL A O 1
ATOM 763 N N . LEU A 1 98 ? -1.959 9.945 -7.02 1 98.81 98 LEU A N 1
ATOM 764 C CA . LEU A 1 98 ? -2.148 8.523 -6.766 1 98.81 98 LEU A CA 1
ATOM 765 C C . LEU A 1 98 ? -1.269 8.055 -5.613 1 98.81 98 LEU A C 1
ATOM 767 O O . LEU A 1 98 ? -0.045 8.203 -5.66 1 98.81 98 LEU A O 1
ATOM 771 N N . ILE A 1 99 ? -1.874 7.531 -4.586 1 98.88 99 ILE A N 1
ATOM 772 C CA . ILE A 1 99 ? -1.137 6.926 -3.482 1 98.88 99 ILE A CA 1
ATOM 773 C C . ILE A 1 99 ? -1.419 5.426 -3.436 1 98.88 99 ILE A C 1
ATOM 775 O O . ILE A 1 99 ? -2.566 5.008 -3.256 1 98.88 99 ILE A O 1
ATOM 779 N N . GLY A 1 100 ? -0.373 4.625 -3.639 1 98.81 100 GLY A N 1
ATOM 780 C CA . GLY A 1 100 ? -0.497 3.176 -3.627 1 98.81 100 GLY A CA 1
ATOM 781 C C . GLY A 1 100 ? -0.86 2.619 -2.262 1 98.81 100 GLY A C 1
ATOM 782 O O . GLY A 1 100 ? -1.014 3.373 -1.299 1 98.81 100 GLY A O 1
ATOM 783 N N . PRO A 1 101 ? -1.028 1.3 -2.197 1 98.88 101 PRO A N 1
ATOM 784 C CA . PRO A 1 101 ? -1.465 0.681 -0.944 1 98.88 101 PRO A CA 1
ATOM 785 C C . PRO A 1 101 ? -0.386 0.711 0.136 1 98.88 101 PRO A C 1
ATOM 787 O O . PRO A 1 101 ? 0.805 0.625 -0.174 1 98.88 101 PRO A O 1
ATOM 790 N N . ASN A 1 102 ? -0.838 0.82 1.439 1 98.88 102 ASN A N 1
ATOM 791 C CA . ASN A 1 102 ? -0.032 0.662 2.646 1 98.88 102 ASN A CA 1
ATOM 792 C C . ASN A 1 102 ? 1.084 1.7 2.713 1 98.88 102 ASN A C 1
ATOM 794 O O . ASN A 1 102 ? 2.17 1.418 3.225 1 98.88 102 ASN A O 1
ATOM 798 N N . CYS A 1 103 ? 0.883 2.854 2.104 1 98.94 103 CYS A N 1
ATOM 799 C CA . CYS A 1 103 ? 1.783 3.986 2.281 1 98.94 103 CYS A CA 1
ATOM 800 C C . CYS A 1 103 ? 1.604 4.617 3.658 1 98.94 103 CYS A C 1
ATOM 802 O O . CYS A 1 103 ? 0.566 4.438 4.297 1 98.94 103 CYS A O 1
ATOM 804 N N . GLN A 1 104 ? 2.623 5.258 4.105 1 98.94 104 GLN A N 1
ATOM 805 C CA . GLN A 1 104 ? 2.605 5.969 5.383 1 98.94 104 GLN A CA 1
ATOM 806 C C . GLN A 1 104 ? 3.107 7.402 5.219 1 98.94 104 GLN A C 1
ATOM 808 O O . GLN A 1 104 ? 4.195 7.625 4.688 1 98.94 104 GLN A O 1
ATOM 813 N N . LEU A 1 105 ? 2.34 8.422 5.605 1 98.94 105 LEU A N 1
ATOM 814 C CA . LEU A 1 105 ? 2.738 9.82 5.695 1 98.94 105 LEU A CA 1
ATOM 815 C C . LEU A 1 105 ? 2.834 10.273 7.148 1 98.94 105 LEU A C 1
ATOM 817 O O . LEU A 1 105 ? 1.813 10.453 7.816 1 98.94 105 LEU A O 1
ATOM 821 N N . ILE A 1 106 ? 4.07 10.438 7.633 1 98.88 106 ILE A N 1
ATOM 822 C CA . ILE A 1 106 ? 4.332 10.648 9.055 1 98.88 106 ILE A CA 1
ATOM 823 C C . ILE A 1 106 ? 4.898 12.047 9.273 1 98.88 106 ILE A C 1
ATOM 825 O O . ILE A 1 106 ? 6.012 12.352 8.836 1 98.88 106 ILE A O 1
ATOM 829 N N . THR A 1 107 ? 4.191 12.891 9.992 1 98.5 107 THR A N 1
ATOM 830 C CA . THR A 1 107 ? 4.668 14.258 10.164 1 98.5 107 THR A CA 1
ATOM 831 C C . THR A 1 107 ? 5.453 14.398 11.469 1 98.5 107 THR A C 1
ATOM 833 O O . THR A 1 107 ? 6.156 15.391 11.672 1 98.5 107 THR A O 1
ATOM 836 N N . VAL A 1 108 ? 5.297 13.461 12.398 1 97.75 108 VAL A N 1
ATOM 837 C CA . VAL A 1 108 ? 5.762 13.641 13.766 1 97.75 108 VAL A CA 1
ATOM 838 C C . VAL A 1 108 ? 7.035 12.828 13.992 1 97.75 108 VAL A C 1
ATOM 840 O O . VAL A 1 108 ? 7.215 11.766 13.398 1 97.75 108 VAL A O 1
ATOM 843 N N . THR A 1 109 ? 7.902 13.414 14.766 1 97.38 109 THR A N 1
ATOM 844 C CA . THR A 1 109 ? 9.102 12.703 15.203 1 97.38 109 THR A CA 1
ATOM 845 C C . THR A 1 109 ? 9.414 13.016 16.672 1 97.38 109 THR A C 1
ATOM 847 O O . THR A 1 109 ? 8.742 13.844 17.281 1 97.38 109 THR A O 1
ATOM 850 N N . HIS A 1 110 ? 10.32 12.203 17.25 1 97.25 110 HIS A N 1
ATOM 851 C CA . HIS A 1 110 ? 10.75 12.32 18.641 1 97.25 110 HIS A CA 1
ATOM 852 C C . HIS A 1 110 ? 12.234 12.641 18.734 1 97.25 110 HIS A C 1
ATOM 854 O O . HIS A 1 110 ? 12.969 12.484 17.75 1 97.25 110 HIS A O 1
ATOM 860 N N . PRO A 1 111 ? 12.672 13.086 19.922 1 96.31 111 PRO A N 1
ATOM 861 C CA . PRO A 1 111 ? 14.109 13.352 20.047 1 96.31 111 PRO A CA 1
ATOM 862 C C . PRO A 1 111 ? 14.961 12.109 19.797 1 96.31 111 PRO A C 1
ATOM 864 O O . PRO A 1 111 ? 14.828 11.109 20.5 1 96.31 111 PRO A O 1
ATOM 867 N N . VAL A 1 112 ? 15.859 12.188 18.844 1 95.31 112 VAL A N 1
ATOM 868 C CA . VAL A 1 112 ? 16.672 11.039 18.453 1 95.31 112 VAL A CA 1
ATOM 869 C C . VAL A 1 112 ? 17.891 10.93 19.391 1 95.31 112 VAL A C 1
ATOM 871 O O . VAL A 1 112 ? 18.281 9.828 19.781 1 95.31 112 VAL A O 1
ATOM 874 N N . ASP A 1 113 ? 18.391 12.086 19.828 1 95.75 113 ASP A N 1
ATOM 875 C CA . ASP A 1 113 ? 19.641 12.094 20.562 1 95.75 113 ASP A CA 1
ATOM 876 C C . ASP A 1 113 ? 19.391 12.273 22.062 1 95.75 113 ASP A C 1
ATOM 878 O O . ASP A 1 113 ? 20.328 12.492 22.828 1 95.75 113 ASP A O 1
ATOM 882 N N . ASN A 1 114 ? 18.203 12.312 22.438 1 96.94 114 ASN A N 1
ATOM 883 C CA . ASN A 1 114 ? 17.844 12.453 23.844 1 96.94 114 ASN A CA 1
ATOM 884 C C . ASN A 1 114 ? 16.766 11.453 24.25 1 96.94 114 ASN A C 1
ATOM 886 O O . ASN A 1 114 ? 15.57 11.75 24.156 1 96.94 114 ASN A O 1
ATOM 890 N N . ALA A 1 115 ? 17.125 10.375 24.656 1 97.5 115 ALA A N 1
ATOM 891 C CA . ALA A 1 115 ? 16.219 9.266 24.984 1 97.5 115 ALA A CA 1
ATOM 892 C C . ALA A 1 115 ? 15.289 9.625 26.125 1 97.5 115 ALA A C 1
ATOM 894 O O . ALA A 1 115 ? 14.133 9.203 26.156 1 97.5 115 ALA A O 1
ATOM 895 N N . ASP A 1 116 ? 15.766 10.43 27.078 1 96.56 116 ASP A N 1
ATOM 896 C CA . ASP A 1 116 ? 14.922 10.844 28.203 1 96.56 116 ASP A CA 1
ATOM 897 C C . ASP A 1 116 ? 13.766 11.719 27.734 1 96.56 116 ASP A C 1
ATOM 899 O O . ASP A 1 116 ? 12.617 11.523 28.141 1 96.56 116 ASP A O 1
ATOM 903 N N . MET A 1 117 ? 14.117 12.688 26.938 1 95.81 117 MET A N 1
ATOM 904 C CA . MET A 1 117 ? 13.078 13.539 26.375 1 95.81 117 MET A CA 1
ATOM 905 C C . MET A 1 117 ? 12.086 12.719 25.562 1 95.81 117 MET A C 1
ATOM 907 O O . MET A 1 117 ? 10.875 12.938 25.641 1 95.81 117 MET A O 1
ATOM 911 N N . ARG A 1 118 ? 12.625 11.75 24.766 1 96.12 118 ARG A N 1
ATOM 912 C CA . ARG A 1 118 ? 11.781 10.898 23.938 1 96.12 118 ARG A CA 1
ATOM 913 C C . ARG A 1 118 ? 10.805 10.102 24.797 1 96.12 118 ARG A C 1
ATOM 915 O O . ARG A 1 118 ? 9.602 10.055 24.516 1 96.12 118 ARG A O 1
ATOM 922 N N . THR A 1 119 ? 11.211 9.484 25.812 1 96.69 119 THR A N 1
ATOM 923 C CA . THR A 1 119 ? 10.375 8.617 26.641 1 96.69 119 THR A CA 1
ATOM 924 C C . THR A 1 119 ? 9.422 9.445 27.484 1 96.69 119 THR A C 1
ATOM 926 O O . THR A 1 119 ? 8.406 8.938 27.969 1 96.69 119 THR A O 1
ATOM 929 N N . ALA A 1 120 ? 9.789 10.789 27.719 1 96.12 120 ALA A N 1
ATOM 930 C CA . ALA A 1 120 ? 8.906 11.703 28.438 1 96.12 120 ALA A CA 1
ATOM 931 C C . ALA A 1 120 ? 7.75 12.156 27.547 1 96.12 120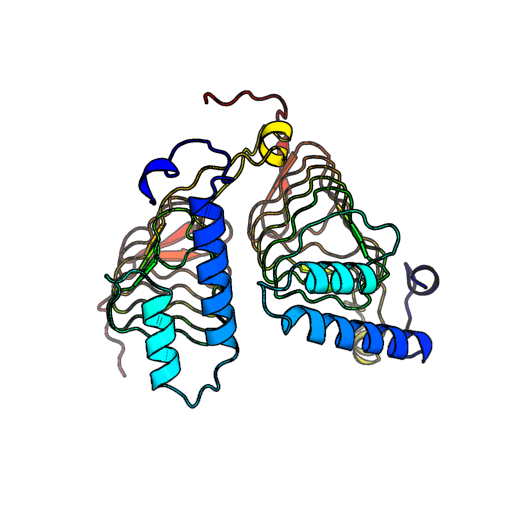 ALA A C 1
ATOM 933 O O . ALA A 1 120 ? 6.809 12.797 28.016 1 96.12 120 ALA A O 1
ATOM 934 N N . GLY A 1 121 ? 7.848 11.867 26.266 1 95.75 121 GLY A N 1
ATOM 935 C CA . GLY A 1 121 ? 6.715 12.117 25.391 1 95.75 121 GLY A CA 1
ATOM 936 C C . GLY A 1 121 ? 6.914 13.312 24.484 1 95.75 121 GLY A C 1
ATOM 937 O O . GLY A 1 121 ? 6 13.703 23.75 1 95.75 121 GLY A O 1
ATOM 938 N N . TRP A 1 122 ? 8.148 13.891 24.484 1 95.12 122 TRP A N 1
ATOM 939 C CA . TRP A 1 122 ? 8.398 15.07 23.656 1 95.12 122 TRP A CA 1
ATOM 940 C C . TRP A 1 122 ? 8.375 14.711 22.172 1 95.12 122 TRP A C 1
ATOM 942 O O . TRP A 1 122 ? 8.945 13.703 21.766 1 95.12 122 TRP A O 1
ATOM 952 N N . GLU A 1 123 ? 7.695 15.57 21.422 1 96.12 123 GLU A N 1
ATOM 953 C CA . GLU A 1 123 ? 7.637 15.383 19.969 1 96.12 123 GLU A CA 1
ATOM 954 C C . GLU A 1 123 ? 7.652 16.719 19.234 1 96.12 123 GLU A C 1
ATOM 956 O O . GLU A 1 123 ? 7.48 17.766 19.859 1 96.12 123 GLU A O 1
ATOM 961 N N . ILE A 1 124 ? 8.039 16.656 18.016 1 96.06 124 ILE A N 1
ATOM 962 C CA . ILE A 1 124 ? 7.961 17.766 17.078 1 96.06 124 ILE A CA 1
ATOM 963 C C . ILE A 1 124 ? 7.391 17.281 15.75 1 96.06 124 ILE A C 1
ATOM 965 O O . ILE A 1 124 ? 7.594 16.125 15.367 1 96.06 124 ILE A O 1
ATOM 969 N N . ALA A 1 125 ? 6.594 18.047 15.102 1 97.38 125 ALA A N 1
ATOM 970 C CA . ALA A 1 125 ? 5.98 17.656 13.836 1 97.38 125 ALA A CA 1
ATOM 971 C C . ALA A 1 125 ? 6.258 18.688 12.742 1 97.38 125 ALA A C 1
ATOM 973 O O . ALA A 1 125 ? 6.348 19.891 13.023 1 97.38 125 ALA A O 1
ATOM 974 N N . HIS A 1 126 ? 6.512 18.172 11.555 1 97.56 126 HIS A N 1
ATOM 975 C CA . HIS A 1 126 ? 6.75 19 10.383 1 97.56 126 HIS A CA 1
ATOM 976 C C . HIS A 1 126 ? 5.812 18.625 9.242 1 97.56 126 HIS A C 1
ATOM 978 O O . HIS A 1 126 ? 5.547 17.438 9.016 1 97.56 126 HIS A O 1
ATOM 984 N N . PRO A 1 127 ? 5.352 19.641 8.5 1 98.31 127 PRO A N 1
ATOM 985 C CA . PRO A 1 127 ? 4.344 19.375 7.469 1 98.31 127 PRO A CA 1
ATOM 986 C C . PRO A 1 127 ? 4.883 18.547 6.312 1 98.31 127 PRO A C 1
ATOM 988 O O . PRO A 1 127 ? 6.086 18.547 6.051 1 98.31 127 PRO A O 1
ATOM 991 N N . ILE A 1 128 ? 3.986 17.781 5.656 1 98.75 128 ILE A N 1
ATOM 992 C CA . ILE A 1 128 ? 4.246 17.062 4.418 1 98.75 128 ILE A CA 1
ATOM 993 C C . ILE A 1 128 ? 3.393 17.625 3.291 1 98.75 128 ILE A C 1
ATOM 995 O O . ILE A 1 128 ? 2.209 17.922 3.484 1 98.75 128 ILE A O 1
ATOM 999 N N . VAL A 1 129 ? 3.998 17.844 2.137 1 98.94 129 VAL A N 1
ATOM 1000 C CA . VAL A 1 129 ? 3.281 18.297 0.944 1 98.94 129 VAL A CA 1
ATOM 1001 C C . VAL A 1 129 ? 3.508 17.297 -0.193 1 98.94 129 VAL A C 1
ATOM 1003 O O . VAL A 1 129 ? 4.645 16.922 -0.479 1 98.94 129 VAL A O 1
ATOM 1006 N N . VAL A 1 130 ? 2.459 16.828 -0.78 1 98.94 130 VAL A N 1
ATOM 1007 C CA . VAL A 1 130 ? 2.502 16.016 -1.999 1 98.94 130 VAL A CA 1
ATOM 1008 C C . VAL A 1 130 ? 1.898 16.812 -3.158 1 98.94 130 VAL A C 1
ATOM 1010 O O . VAL A 1 130 ? 0.717 17.156 -3.129 1 98.94 130 VAL A O 1
ATOM 1013 N N . GLY A 1 131 ? 2.641 17.031 -4.188 1 98.81 131 GLY A N 1
ATOM 1014 C CA . GLY A 1 131 ? 2.236 17.906 -5.27 1 98.81 131 GLY A CA 1
ATOM 1015 C C . GLY A 1 131 ? 1.223 17.281 -6.203 1 98.81 131 GLY A C 1
ATOM 1016 O O . GLY A 1 131 ? 1.079 16.062 -6.242 1 98.81 131 GLY A O 1
ATOM 1017 N N . LYS A 1 132 ? 0.63 18.156 -6.969 1 98.38 132 LYS A N 1
ATOM 1018 C CA . LYS A 1 132 ? -0.376 17.781 -7.953 1 98.38 132 LYS A CA 1
ATOM 1019 C C . LYS A 1 132 ? 0.151 16.672 -8.875 1 98.38 132 LYS A C 1
ATOM 1021 O O . LYS A 1 132 ? 1.3 16.734 -9.32 1 98.38 132 LYS A O 1
ATOM 1026 N N . GLN A 1 133 ? -0.618 15.617 -9.117 1 97.44 133 GLN A N 1
ATOM 1027 C CA . GLN A 1 133 ? -0.388 14.547 -10.078 1 97.44 133 GLN A CA 1
ATOM 1028 C C . GLN A 1 133 ? 0.82 13.703 -9.688 1 97.44 133 GLN A C 1
ATOM 1030 O O . GLN A 1 133 ? 1.345 12.945 -10.508 1 97.44 133 GLN A O 1
ATOM 1035 N N . ALA A 1 134 ? 1.32 13.82 -8.484 1 98.38 134 ALA A N 1
ATOM 1036 C CA . ALA A 1 134 ? 2.355 12.906 -8.016 1 98.38 134 ALA A CA 1
ATOM 1037 C C . ALA A 1 134 ? 1.799 11.492 -7.84 1 98.38 134 ALA A C 1
ATOM 1039 O O . ALA A 1 134 ? 0.588 11.312 -7.688 1 98.38 134 ALA A O 1
ATOM 1040 N N . TRP A 1 135 ? 2.701 10.539 -7.906 1 98.62 135 TRP A N 1
ATOM 1041 C CA . TRP A 1 135 ? 2.357 9.133 -7.711 1 98.62 135 TRP A CA 1
ATOM 1042 C C . TRP A 1 135 ? 3.299 8.477 -6.707 1 98.62 135 TRP A C 1
ATOM 1044 O O . TRP A 1 135 ? 4.512 8.43 -6.922 1 98.62 135 TRP A O 1
ATOM 1054 N N . LEU A 1 136 ? 2.773 8.055 -5.555 1 98.88 136 LEU A N 1
ATOM 1055 C CA . LEU A 1 136 ? 3.5 7.242 -4.586 1 98.88 136 LEU A CA 1
ATOM 1056 C C . LEU A 1 136 ? 3.186 5.762 -4.77 1 98.88 136 LEU A C 1
ATOM 1058 O O . LEU A 1 136 ? 2.051 5.332 -4.543 1 98.88 136 LEU A O 1
ATOM 1062 N N . GLY A 1 137 ? 4.172 4.973 -5.148 1 98.75 137 GLY A N 1
ATOM 1063 C CA . GLY A 1 137 ? 3.992 3.537 -5.285 1 98.75 137 GLY A CA 1
ATOM 1064 C C . GLY A 1 137 ? 3.666 2.852 -3.971 1 98.75 137 GLY A C 1
ATOM 1065 O O . GLY A 1 137 ? 3.627 3.494 -2.92 1 98.75 137 GLY A O 1
ATOM 1066 N N . ALA A 1 138 ? 3.404 1.573 -4.07 1 98.88 138 ALA A N 1
ATOM 1067 C CA . ALA A 1 138 ? 2.99 0.788 -2.912 1 98.88 138 ALA A CA 1
ATOM 1068 C C . ALA A 1 138 ? 4.043 0.845 -1.807 1 98.88 138 ALA A C 1
ATOM 1070 O O . ALA A 1 138 ? 5.238 0.715 -2.072 1 98.88 138 ALA A O 1
ATOM 1071 N N . GLY A 1 139 ? 3.566 1.07 -0.55 1 98.88 139 GLY A N 1
ATOM 1072 C CA . GLY A 1 139 ? 4.41 0.909 0.622 1 98.88 139 GLY A CA 1
ATOM 1073 C C . GLY A 1 139 ? 5.367 2.068 0.833 1 98.88 139 GLY A C 1
ATOM 1074 O O . GLY A 1 139 ? 6.316 1.963 1.609 1 98.88 139 GLY A O 1
ATOM 1075 N N . VAL A 1 140 ? 5.199 3.158 0.203 1 98.94 140 VAL A N 1
ATOM 1076 C CA . VAL A 1 140 ? 6.074 4.316 0.373 1 98.94 140 VAL A CA 1
ATOM 1077 C C . VAL A 1 140 ? 5.859 4.926 1.756 1 98.94 140 VAL A C 1
ATOM 1079 O O . VAL A 1 140 ? 4.723 5.027 2.227 1 98.94 140 VAL A O 1
ATOM 1082 N N . ILE A 1 141 ? 6.926 5.328 2.396 1 98.94 141 ILE A N 1
ATOM 1083 C CA . ILE A 1 141 ? 6.887 6.066 3.654 1 98.94 141 ILE A CA 1
ATOM 1084 C C . ILE A 1 141 ? 7.445 7.473 3.445 1 98.94 141 ILE A C 1
ATOM 1086 O O . ILE A 1 141 ? 8.555 7.641 2.932 1 98.94 141 ILE A O 1
ATOM 1090 N N . VAL A 1 142 ? 6.715 8.492 3.791 1 98.94 142 VAL A N 1
ATOM 1091 C CA . VAL A 1 142 ? 7.148 9.883 3.717 1 98.94 142 VAL A CA 1
ATOM 1092 C C . VAL A 1 142 ? 7.379 10.43 5.125 1 98.94 142 VAL A C 1
ATOM 1094 O O . VAL A 1 142 ? 6.492 10.359 5.977 1 98.94 142 VAL A O 1
ATOM 1097 N N . LEU A 1 143 ? 8.523 11 5.371 1 98.81 143 LEU A N 1
ATOM 1098 C CA . LEU A 1 143 ? 8.922 11.391 6.719 1 98.81 143 LEU A CA 1
ATOM 1099 C C . LEU A 1 143 ? 8.617 12.859 6.969 1 98.81 143 LEU A C 1
ATOM 1101 O O . LEU A 1 143 ? 8.203 13.578 6.055 1 98.81 143 LEU A O 1
ATOM 1105 N N . PRO A 1 144 ? 8.805 13.328 8.172 1 98.38 144 PRO A N 1
ATOM 1106 C CA . PRO A 1 144 ? 8.398 14.68 8.539 1 98.38 144 PRO A CA 1
ATOM 1107 C C . PRO A 1 144 ? 9.102 15.758 7.715 1 98.38 144 PRO A C 1
ATOM 1109 O O . PRO A 1 144 ? 10.32 15.695 7.52 1 98.38 144 PRO A O 1
ATOM 1112 N N . GLY A 1 145 ? 8.328 16.703 7.211 1 98.19 145 GLY A N 1
ATOM 1113 C CA . GLY A 1 145 ? 8.898 17.891 6.609 1 98.19 145 GLY A CA 1
ATOM 1114 C C . GLY A 1 145 ? 9.148 17.75 5.117 1 98.19 145 GLY A C 1
ATOM 1115 O O . GLY A 1 145 ? 9.602 18.688 4.465 1 98.19 145 GLY A O 1
ATOM 1116 N N . VAL A 1 146 ? 8.859 16.625 4.52 1 98.81 146 VAL A N 1
ATOM 1117 C CA . VAL A 1 146 ? 9.188 16.328 3.131 1 98.81 146 VAL A CA 1
ATOM 1118 C C . VAL A 1 146 ? 8.164 16.984 2.205 1 98.81 146 VAL A C 1
ATOM 1120 O O . VAL A 1 146 ? 6.961 16.938 2.477 1 98.81 146 VAL A O 1
ATOM 1123 N N . THR A 1 147 ? 8.609 17.547 1.145 1 98.94 147 THR A N 1
ATOM 1124 C CA . THR A 1 147 ? 7.789 17.969 0.014 1 98.94 147 THR A CA 1
ATOM 1125 C C . THR A 1 147 ? 8.062 17.094 -1.207 1 98.94 147 THR A C 1
ATOM 1127 O O . THR A 1 147 ? 9.211 16.969 -1.643 1 98.94 147 THR A O 1
ATOM 1130 N N . ILE A 1 148 ? 7.082 16.469 -1.695 1 98.94 148 ILE A N 1
ATOM 1131 C CA . ILE A 1 148 ? 7.152 15.75 -2.961 1 98.94 148 ILE A CA 1
ATOM 1132 C C . ILE A 1 148 ? 6.613 16.625 -4.086 1 98.94 148 ILE A C 1
ATOM 1134 O O . ILE A 1 148 ? 5.469 17.078 -4.031 1 98.94 148 ILE A O 1
ATOM 1138 N N . GLY A 1 149 ? 7.367 16.812 -5.102 1 98.5 149 GLY A N 1
ATOM 1139 C CA . GLY A 1 149 ? 7.047 17.75 -6.172 1 98.5 149 GLY A CA 1
ATOM 1140 C C . GLY A 1 149 ? 5.91 17.281 -7.059 1 98.5 149 GLY A C 1
ATOM 1141 O O . GLY A 1 149 ? 5.539 16.094 -7.023 1 98.5 149 GLY A O 1
ATOM 1142 N N . GLU A 1 150 ? 5.41 18.234 -7.898 1 97.62 150 GLU A N 1
ATOM 1143 C CA . GLU A 1 150 ? 4.359 17.922 -8.859 1 97.62 150 GLU A CA 1
ATOM 1144 C C . GLU A 1 150 ? 4.824 16.859 -9.859 1 97.62 150 GLU A C 1
ATOM 1146 O O . GLU A 1 150 ? 5.965 16.906 -10.328 1 97.62 150 GLU A O 1
ATOM 1151 N N . ARG A 1 151 ? 3.953 15.836 -10.055 1 96.88 151 ARG A N 1
ATOM 1152 C CA . ARG A 1 151 ? 4.145 14.812 -11.086 1 96.88 151 ARG A CA 1
ATOM 1153 C C . ARG A 1 151 ? 5.348 13.938 -10.766 1 96.88 151 ARG A C 1
ATOM 1155 O O . ARG A 1 151 ? 5.824 13.195 -11.625 1 96.88 151 ARG A O 1
ATOM 1162 N N . ALA A 1 152 ? 5.887 14.07 -9.594 1 97.81 152 ALA A N 1
ATOM 1163 C CA . ALA A 1 152 ? 6.953 13.156 -9.18 1 97.81 152 ALA A CA 1
ATOM 1164 C C . ALA A 1 152 ? 6.414 11.75 -8.961 1 97.81 152 ALA A C 1
ATOM 1166 O O . ALA A 1 152 ? 5.266 11.57 -8.555 1 97.81 152 ALA A O 1
ATOM 1167 N N . VAL A 1 153 ? 7.246 10.789 -9.258 1 97.88 153 VAL A N 1
ATOM 1168 C CA . VAL A 1 153 ? 6.914 9.383 -9.047 1 97.88 153 VAL A CA 1
ATOM 1169 C C . VAL A 1 153 ? 7.875 8.773 -8.031 1 97.88 153 VAL A C 1
ATOM 1171 O O . VAL A 1 153 ? 9.094 8.82 -8.211 1 97.88 153 VAL A O 1
ATOM 1174 N N . ILE A 1 154 ? 7.324 8.25 -6.965 1 98.69 154 ILE A N 1
ATOM 1175 C CA . ILE A 1 154 ? 8.109 7.566 -5.945 1 98.69 154 ILE A CA 1
ATOM 1176 C C . ILE A 1 154 ? 7.918 6.055 -6.07 1 98.69 154 ILE A C 1
ATOM 1178 O O . ILE A 1 154 ? 6.793 5.559 -5.977 1 98.69 154 ILE A O 1
ATOM 1182 N N . GLY A 1 155 ? 8.969 5.297 -6.262 1 98.44 155 GLY A N 1
ATOM 1183 C CA . GLY A 1 155 ? 8.891 3.852 -6.41 1 98.44 155 GLY A CA 1
ATOM 1184 C C . GLY A 1 155 ? 8.398 3.148 -5.156 1 98.44 155 GLY A C 1
ATOM 1185 O O . GLY A 1 155 ? 8.578 3.65 -4.047 1 98.44 155 GLY A O 1
ATOM 1186 N N . ALA A 1 156 ? 7.82 2.01 -5.391 1 98.75 156 ALA A N 1
ATOM 1187 C CA . ALA A 1 156 ? 7.277 1.206 -4.301 1 98.75 156 ALA A CA 1
ATOM 1188 C C . ALA A 1 156 ? 8.344 0.932 -3.24 1 98.75 156 ALA A C 1
ATOM 1190 O O . ALA A 1 156 ? 9.516 0.73 -3.564 1 98.75 156 ALA A O 1
ATOM 1191 N N . GLY A 1 157 ? 7.891 0.9 -1.951 1 98.75 157 GLY A N 1
ATOM 1192 C CA . GLY A 1 157 ? 8.742 0.519 -0.837 1 98.75 157 GLY A CA 1
ATOM 1193 C C . GLY A 1 157 ? 9.766 1.58 -0.48 1 98.75 157 GLY A C 1
ATOM 1194 O O . GLY A 1 157 ? 10.625 1.358 0.376 1 98.75 157 GLY A O 1
ATOM 1195 N N . SER A 1 158 ? 9.703 2.742 -1.051 1 98.81 158 SER A N 1
ATOM 1196 C CA . SER A 1 158 ? 10.688 3.791 -0.813 1 98.81 158 SER A CA 1
ATOM 1197 C C . SER A 1 158 ? 10.445 4.488 0.521 1 98.81 158 SER A C 1
ATOM 1199 O O . SER A 1 158 ? 9.312 4.547 0.997 1 98.81 158 SER A O 1
ATOM 1201 N N . VAL A 1 159 ? 11.477 4.969 1.109 1 98.88 159 VAL A N 1
ATOM 1202 C CA . VAL A 1 159 ? 11.422 5.863 2.26 1 98.88 159 VAL A CA 1
ATOM 1203 C C . VAL A 1 159 ? 11.922 7.25 1.863 1 98.88 159 VAL A C 1
ATOM 1205 O O . VAL A 1 159 ? 13.102 7.422 1.552 1 98.88 159 VAL A O 1
ATOM 1208 N N . VAL A 1 160 ? 11.055 8.258 1.88 1 98.94 160 VAL A N 1
ATOM 1209 C CA . VAL A 1 160 ? 11.375 9.602 1.429 1 98.94 160 VAL A CA 1
ATOM 1210 C C . VAL A 1 160 ? 11.781 10.469 2.623 1 98.94 160 VAL A C 1
ATOM 1212 O O . VAL A 1 160 ? 10.953 10.781 3.477 1 98.94 160 VAL A O 1
ATOM 1215 N N . THR A 1 161 ? 13.008 10.883 2.637 1 98.62 161 THR A N 1
ATOM 1216 C CA . THR A 1 161 ? 13.57 11.57 3.789 1 98.62 161 THR A CA 1
ATOM 1217 C C . THR A 1 161 ? 13.898 13.023 3.441 1 98.62 161 THR A C 1
ATOM 1219 O O . THR A 1 161 ? 14.18 13.828 4.328 1 98.62 161 THR A O 1
ATOM 1222 N N . HIS A 1 162 ? 13.945 13.297 2.152 1 98.38 162 HIS A N 1
ATOM 1223 C CA . HIS A 1 162 ? 14.211 14.648 1.659 1 98.38 162 HIS A CA 1
ATOM 1224 C C . HIS A 1 162 ? 13.258 15.023 0.53 1 98.38 162 HIS A C 1
ATOM 1226 O O . HIS A 1 162 ? 12.609 14.148 -0.053 1 98.38 162 HIS A O 1
ATOM 1232 N N . ASP A 1 163 ? 13.305 16.281 0.231 1 98.88 163 ASP A N 1
ATOM 1233 C CA . ASP A 1 163 ? 12.398 16.766 -0.807 1 98.88 163 ASP A CA 1
ATOM 1234 C C . ASP A 1 163 ? 12.711 16.125 -2.154 1 98.88 163 ASP A C 1
ATOM 1236 O O . ASP A 1 163 ? 13.875 15.867 -2.473 1 98.88 163 ASP A O 1
ATOM 1240 N N . ILE A 1 164 ? 11.703 15.852 -2.939 1 98.88 164 ILE A N 1
ATOM 1241 C CA . ILE A 1 164 ? 11.789 15.328 -4.301 1 98.88 164 ILE A CA 1
ATOM 1242 C C . ILE A 1 164 ? 11.297 16.375 -5.289 1 98.88 164 ILE A C 1
ATOM 1244 O O . ILE A 1 164 ? 10.172 16.875 -5.176 1 98.88 164 ILE A O 1
ATOM 1248 N N . PRO A 1 165 ? 12.07 16.828 -6.25 1 98.19 165 PRO A N 1
ATOM 1249 C CA . PRO A 1 165 ? 11.664 17.859 -7.203 1 98.19 165 PRO A CA 1
ATOM 1250 C C . PRO A 1 165 ? 10.508 17.422 -8.102 1 98.19 165 PRO A C 1
ATOM 1252 O O . PRO A 1 165 ? 10.227 16.219 -8.203 1 98.19 165 PRO A O 1
ATOM 1255 N N . ASP A 1 166 ? 9.914 18.406 -8.766 1 97.25 166 ASP A N 1
ATOM 1256 C CA . ASP A 1 166 ? 8.906 18.141 -9.781 1 97.25 166 ASP A CA 1
ATOM 1257 C C . ASP A 1 166 ? 9.477 17.266 -10.898 1 97.25 166 ASP A C 1
ATOM 1259 O O . ASP A 1 166 ? 10.672 17.328 -11.195 1 97.25 166 ASP A O 1
ATOM 1263 N N . ASP A 1 167 ? 8.586 16.438 -11.43 1 95.94 167 ASP A N 1
ATOM 1264 C CA . ASP A 1 167 ? 8.891 15.758 -12.68 1 95.94 167 ASP A CA 1
ATOM 1265 C C . ASP A 1 167 ? 10.133 14.883 -12.547 1 95.94 167 ASP A C 1
ATOM 1267 O O . ASP A 1 167 ? 11.016 14.914 -13.406 1 95.94 167 ASP A O 1
ATOM 1271 N N . THR A 1 168 ? 10.195 14.156 -11.445 1 97.06 168 THR A N 1
ATOM 1272 C CA . THR A 1 168 ? 11.305 13.234 -11.25 1 97.06 168 THR A CA 1
ATOM 1273 C C . THR A 1 168 ? 10.797 11.867 -10.797 1 97.06 168 THR A C 1
ATOM 1275 O O . THR A 1 168 ? 9.648 11.734 -10.367 1 97.06 168 THR A O 1
ATOM 1278 N N . ILE A 1 169 ? 11.57 10.898 -11.008 1 97.06 169 ILE A N 1
ATOM 1279 C CA . ILE A 1 169 ? 11.383 9.57 -10.445 1 97.06 169 ILE A CA 1
ATOM 1280 C C . ILE A 1 169 ? 12.414 9.328 -9.344 1 97.06 169 ILE A C 1
ATOM 1282 O O . ILE A 1 169 ? 13.609 9.555 -9.547 1 97.06 169 ILE A O 1
ATOM 1286 N N . ALA A 1 170 ? 11.945 8.961 -8.219 1 98.19 170 ALA A N 1
ATOM 1287 C CA . ALA A 1 170 ? 12.82 8.625 -7.098 1 98.19 170 ALA A CA 1
ATOM 1288 C C . ALA A 1 170 ? 12.453 7.273 -6.496 1 98.19 170 ALA A C 1
ATOM 1290 O O . ALA A 1 170 ? 11.281 6.895 -6.473 1 98.19 170 ALA A O 1
ATOM 1291 N N . TYR A 1 171 ? 13.383 6.512 -6.051 1 97.75 171 TYR A N 1
ATOM 1292 C CA . TYR A 1 171 ? 13.102 5.297 -5.293 1 97.75 171 TYR A CA 1
ATOM 1293 C C . TYR A 1 171 ? 14.281 4.922 -4.402 1 97.75 171 TYR A C 1
ATOM 1295 O O . TYR A 1 171 ? 15.359 5.5 -4.523 1 97.75 171 TYR A O 1
ATOM 1303 N N . GLY A 1 172 ? 13.961 4.008 -3.459 1 97 172 GLY A N 1
ATOM 1304 C CA . GLY A 1 172 ? 15 3.496 -2.576 1 97 172 GLY A CA 1
ATOM 1305 C C . GLY A 1 172 ? 14.766 3.842 -1.118 1 97 172 GLY A C 1
ATOM 1306 O O . GLY A 1 172 ? 13.781 4.508 -0.782 1 97 172 GLY A O 1
ATOM 1307 N N . ASN 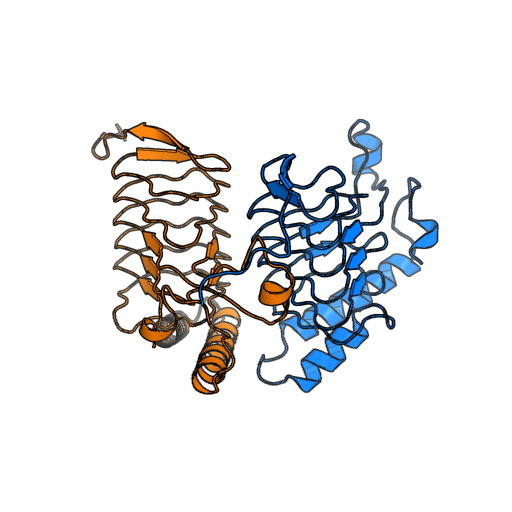A 1 173 ? 15.648 3.379 -0.229 1 97 173 ASN A N 1
ATOM 1308 C CA . ASN A 1 173 ? 15.688 3.639 1.206 1 97 173 ASN A CA 1
ATOM 1309 C C . ASN A 1 173 ? 17.109 3.965 1.678 1 97 173 ASN A C 1
ATOM 1311 O O . ASN A 1 173 ? 17.906 3.062 1.923 1 97 173 ASN A O 1
ATOM 1315 N N . PRO A 1 174 ? 17.328 5.18 1.772 1 97.62 174 PRO A N 1
ATOM 1316 C CA . PRO A 1 174 ? 16.484 6.348 1.501 1 97.62 174 PRO A CA 1
ATOM 1317 C C . PRO A 1 174 ? 16.25 6.562 0.01 1 97.62 174 PRO A C 1
ATOM 1319 O O . PRO A 1 174 ? 17.047 6.145 -0.821 1 97.62 174 PRO A O 1
ATOM 1322 N N . ALA A 1 175 ? 15.195 7.203 -0.322 1 98.19 175 ALA A N 1
ATOM 1323 C CA . ALA A 1 175 ? 14.852 7.48 -1.714 1 98.19 175 ALA A CA 1
ATOM 1324 C C . ALA A 1 175 ? 15.82 8.484 -2.328 1 98.19 175 ALA A C 1
ATOM 1326 O O . ALA A 1 175 ? 16.188 9.469 -1.687 1 98.19 175 ALA A O 1
ATOM 1327 N N . ARG A 1 176 ? 16.156 8.25 -3.52 1 97.81 176 ARG A N 1
ATOM 1328 C CA . ARG A 1 176 ? 16.984 9.156 -4.312 1 97.81 176 ARG A CA 1
ATOM 1329 C C . ARG A 1 176 ? 16.375 9.391 -5.691 1 97.81 176 ARG A C 1
ATOM 1331 O O . ARG A 1 176 ? 15.789 8.477 -6.277 1 97.81 176 ARG A O 1
ATOM 1338 N N . VAL A 1 177 ? 16.594 10.602 -6.156 1 97.56 177 VAL A N 1
ATOM 1339 C CA . VAL A 1 177 ? 16.141 10.914 -7.508 1 97.56 177 VAL A CA 1
ATOM 1340 C C . VAL A 1 177 ? 16.969 10.133 -8.523 1 97.56 177 VAL A C 1
ATOM 1342 O O . VAL A 1 177 ? 18.203 10.18 -8.492 1 97.56 177 VAL A O 1
ATOM 1345 N N . ILE A 1 178 ? 16.344 9.461 -9.375 1 95.62 178 ILE A N 1
ATOM 1346 C CA . ILE A 1 178 ? 17.016 8.625 -10.359 1 95.62 178 ILE A CA 1
ATOM 1347 C C . ILE A 1 178 ? 17.078 9.352 -11.703 1 95.62 178 ILE A C 1
ATOM 1349 O O . ILE A 1 178 ? 18.094 9.328 -12.391 1 95.62 178 ILE A O 1
ATOM 1353 N N . ARG A 1 179 ? 15.938 9.922 -12.125 1 93.12 179 ARG A N 1
ATOM 1354 C CA . ARG A 1 179 ? 15.883 10.656 -13.383 1 93.12 179 ARG A CA 1
ATOM 1355 C C . ARG A 1 179 ? 14.688 11.602 -13.422 1 93.12 179 ARG A C 1
ATOM 1357 O O . ARG A 1 179 ? 13.789 11.508 -12.578 1 93.12 179 ARG A O 1
ATOM 1364 N N . THR A 1 180 ? 14.789 12.453 -14.422 1 92 180 THR A N 1
ATOM 1365 C CA . THR A 1 180 ? 13.656 13.32 -14.703 1 92 180 THR A CA 1
ATOM 1366 C C . THR A 1 180 ? 12.648 12.625 -15.609 1 92 180 THR A C 1
ATOM 1368 O O . THR A 1 180 ? 13.023 11.797 -16.438 1 92 180 THR A O 1
ATOM 1371 N N . THR A 1 181 ? 11.477 12.922 -15.352 1 84.75 181 THR A N 1
ATOM 1372 C CA . THR A 1 181 ? 10.445 12.391 -16.234 1 84.75 181 THR A CA 1
ATOM 1373 C C . THR A 1 181 ? 10.125 13.383 -17.344 1 84.75 181 THR A C 1
ATOM 1375 O O . THR A 1 181 ? 10.367 14.586 -17.203 1 84.75 181 THR A O 1
ATOM 1378 N N . ASN A 1 182 ? 9.867 12.781 -18.516 1 77.12 182 ASN A N 1
ATOM 1379 C CA . ASN A 1 182 ? 9.289 13.617 -19.562 1 77.12 182 ASN A CA 1
ATOM 1380 C C . ASN A 1 182 ? 7.77 13.492 -19.609 1 77.12 182 ASN A C 1
ATOM 1382 O O . ASN A 1 182 ? 7.238 12.57 -20.234 1 77.12 182 ASN A O 1
ATOM 1386 N N . PRO A 1 183 ? 7.164 14.352 -18.922 1 66.12 183 PRO A N 1
ATOM 1387 C CA . PRO A 1 183 ? 5.73 14.156 -18.703 1 66.12 183 PRO A CA 1
ATOM 1388 C C . PRO A 1 183 ? 4.926 14.133 -20 1 66.12 183 PRO A C 1
ATOM 1390 O O . PRO A 1 183 ? 3.73 13.828 -19.984 1 66.12 183 PRO A O 1
ATOM 1393 N N . HIS A 1 184 ? 5.66 14.391 -21.094 1 66.06 184 HIS A N 1
ATOM 1394 C CA . HIS A 1 184 ? 4.922 14.484 -22.344 1 66.06 184 HIS A CA 1
ATOM 1395 C C . HIS A 1 184 ? 5.273 13.336 -23.281 1 66.06 184 HIS A C 1
ATOM 1397 O O . HIS A 1 184 ? 4.969 13.383 -24.469 1 66.06 184 HIS A O 1
ATOM 1403 N N . THR A 1 185 ? 5.898 12.289 -22.578 1 69.12 185 THR A N 1
ATOM 1404 C CA . THR A 1 185 ? 6.168 11.109 -23.391 1 69.12 185 THR A CA 1
ATOM 1405 C C . THR A 1 185 ? 4.867 10.445 -23.828 1 69.12 185 THR A C 1
ATOM 1407 O O . THR A 1 185 ? 3.934 10.312 -23.047 1 69.12 185 THR A O 1
ATOM 1410 N N . THR A 1 186 ? 4.656 10.25 -25.156 1 65.88 186 THR A N 1
ATOM 1411 C CA . THR A 1 186 ? 3.461 9.602 -25.672 1 65.88 186 THR A CA 1
ATOM 1412 C C . THR A 1 186 ? 3.639 8.086 -25.703 1 65.88 186 THR A C 1
ATOM 1414 O O . THR A 1 186 ? 4.719 7.586 -26.031 1 65.88 186 THR A O 1
ATOM 1417 N N . TYR A 1 187 ? 2.811 7.398 -25.125 1 68.19 187 TYR A N 1
ATOM 1418 C CA . TYR A 1 187 ? 2.816 5.941 -25.172 1 68.19 187 TYR A CA 1
ATOM 1419 C C . TYR A 1 187 ? 2.066 5.43 -26.391 1 68.19 187 TYR A C 1
ATOM 1421 O O . TYR A 1 187 ? 1.148 6.094 -26.891 1 68.19 187 TYR A O 1
ATOM 1429 N N . GLU A 1 188 ? 2.732 4.457 -27.109 1 57.31 188 GLU A N 1
ATOM 1430 C CA . GLU A 1 188 ? 1.991 3.801 -28.172 1 57.31 188 GLU A CA 1
ATOM 1431 C C . GLU A 1 188 ? 0.787 3.039 -27.625 1 57.31 188 GLU A C 1
ATOM 1433 O O . GLU A 1 188 ? 0.932 2.184 -26.75 1 57.31 188 GLU A O 1
ATOM 1438 N N . LEU A 1 189 ? -0.459 3.604 -27.828 1 53.66 189 LEU A N 1
ATOM 1439 C CA . LEU A 1 189 ? -1.688 2.996 -27.328 1 53.66 189 LEU A CA 1
ATOM 1440 C C . LEU A 1 189 ? -2.156 1.879 -28.266 1 53.66 189 LEU A C 1
ATOM 1442 O O . LEU A 1 189 ? -1.941 1.941 -29.469 1 53.66 189 LEU A O 1
ATOM 1446 N N . MET B 1 1 ? -11.5 -12.93 -17.766 1 38.31 1 MET B N 1
ATOM 1447 C CA . MET B 1 1 ? -11.617 -11.477 -17.797 1 38.31 1 MET B CA 1
ATOM 1448 C C . MET B 1 1 ? -10.25 -10.812 -17.859 1 38.31 1 MET B C 1
ATOM 1450 O O . MET B 1 1 ? -10.133 -9.633 -18.188 1 38.31 1 MET B O 1
ATOM 1454 N N . ALA B 1 2 ? -9.266 -11.609 -17.359 1 50.72 2 ALA B N 1
ATOM 1455 C CA . ALA B 1 2 ? -7.855 -11.25 -17.297 1 50.72 2 ALA B CA 1
ATOM 1456 C C . ALA B 1 2 ? -7.293 -10.961 -18.688 1 50.72 2 ALA B C 1
ATOM 1458 O O . ALA B 1 2 ? -6.352 -10.18 -18.828 1 50.72 2 ALA B O 1
ATOM 1459 N N . ASP B 1 3 ? -7.84 -11.562 -19.547 1 48.94 3 ASP B N 1
ATOM 1460 C CA . ASP B 1 3 ? -7.215 -11.492 -20.859 1 48.94 3 ASP B CA 1
ATOM 1461 C C . ASP B 1 3 ? -7.055 -10.047 -21.328 1 48.94 3 ASP B C 1
ATOM 1463 O O . ASP B 1 3 ? -6.023 -9.672 -21.891 1 48.94 3 ASP B O 1
ATOM 1467 N N . GLN B 1 4 ? -8.234 -9.258 -21.438 1 48.41 4 GLN B N 1
ATOM 1468 C CA . GLN B 1 4 ? -8.289 -8.016 -22.203 1 48.41 4 GLN B CA 1
ATOM 1469 C C . GLN B 1 4 ? -7.445 -6.93 -21.547 1 48.41 4 GLN B C 1
ATOM 1471 O O . GLN B 1 4 ? -7.051 -5.965 -22.203 1 48.41 4 GLN B O 1
ATOM 1476 N N . ARG B 1 5 ? -7.156 -7.035 -20.297 1 53.06 5 ARG B N 1
ATOM 1477 C CA . ARG B 1 5 ? -6.566 -5.93 -19.547 1 53.06 5 ARG B CA 1
ATOM 1478 C C . ARG B 1 5 ? -5.066 -6.133 -19.375 1 53.06 5 ARG B C 1
ATOM 1480 O O . ARG B 1 5 ? -4.344 -5.195 -19.016 1 53.06 5 ARG B O 1
ATOM 1487 N N . ALA B 1 6 ? -4.688 -7.445 -19.75 1 62.88 6 ALA B N 1
ATOM 1488 C CA . ALA B 1 6 ? -3.279 -7.781 -19.562 1 62.88 6 ALA B CA 1
ATOM 1489 C C . ALA B 1 6 ? -2.447 -7.383 -20.781 1 62.88 6 ALA B C 1
ATOM 1491 O O . ALA B 1 6 ? -2.916 -7.477 -21.922 1 62.88 6 ALA B O 1
ATOM 1492 N N . GLN B 1 7 ? -1.543 -6.496 -20.469 1 75.62 7 GLN B N 1
ATOM 1493 C CA . GLN B 1 7 ? -0.411 -6.234 -21.344 1 75.62 7 GLN B CA 1
ATOM 1494 C C . GLN B 1 7 ? -0.733 -5.125 -22.344 1 75.62 7 GLN B C 1
ATOM 1496 O O . GLN B 1 7 ? -0.148 -5.062 -23.422 1 75.62 7 GLN B O 1
ATOM 1501 N N . ARG B 1 8 ? -2.062 -4.488 -22.172 1 84.44 8 ARG B N 1
ATOM 1502 C CA . ARG B 1 8 ? -2.334 -3.293 -22.969 1 84.44 8 ARG B CA 1
ATOM 1503 C C . ARG B 1 8 ? -2.807 -2.143 -22.078 1 84.44 8 ARG B C 1
ATOM 1505 O O . ARG B 1 8 ? -3.535 -2.359 -21.109 1 84.44 8 ARG B O 1
ATOM 1512 N N . TRP B 1 9 ? -2.447 -0.965 -22.453 1 90.5 9 TRP B N 1
ATOM 1513 C CA . TRP B 1 9 ? -2.947 0.21 -21.75 1 90.5 9 TRP B CA 1
ATOM 1514 C C . TRP B 1 9 ? -4.461 0.322 -21.875 1 90.5 9 TRP B C 1
ATOM 1516 O O . TRP B 1 9 ? -5.008 0.188 -22.969 1 90.5 9 TRP B O 1
ATOM 1526 N N . HIS B 1 10 ? -5.125 0.512 -20.812 1 90.25 10 HIS B N 1
ATOM 1527 C CA . HIS B 1 10 ? -6.574 0.65 -20.797 1 90.25 10 HIS B CA 1
ATOM 1528 C C . HIS B 1 10 ? -7.043 1.485 -19.609 1 90.25 10 HIS B C 1
ATOM 1530 O O . HIS B 1 10 ? -6.266 1.749 -18.688 1 90.25 10 HIS B O 1
ATOM 1536 N N . ILE B 1 11 ? -8.203 1.952 -19.688 1 91.12 11 ILE B N 1
ATOM 1537 C CA . ILE B 1 11 ? -8.867 2.602 -18.562 1 91.12 11 ILE B CA 1
ATOM 1538 C C . ILE B 1 11 ? -9.898 1.652 -17.953 1 91.12 11 ILE B C 1
ATOM 1540 O O . ILE B 1 11 ? -10.828 1.214 -18.641 1 91.12 11 ILE B O 1
ATOM 1544 N N . PRO B 1 12 ? -9.742 1.302 -16.719 1 89.81 12 PRO B N 1
ATOM 1545 C CA . PRO B 1 12 ? -10.57 0.258 -16.109 1 89.81 12 PRO B CA 1
ATOM 1546 C C . PRO B 1 12 ? -11.93 0.78 -15.633 1 89.81 12 PRO B C 1
ATOM 1548 O O . PRO B 1 12 ? -12.227 0.744 -14.438 1 89.81 12 PRO B O 1
ATOM 1551 N N . VAL B 1 13 ? -12.836 1.149 -16.484 1 88.06 13 VAL B N 1
ATOM 1552 C CA . VAL B 1 13 ? -14.094 1.766 -16.078 1 88.06 13 VAL B CA 1
ATOM 1553 C C . VAL B 1 13 ? -15.273 0.952 -16.609 1 88.06 13 VAL B C 1
ATOM 1555 O O . VAL B 1 13 ? -16.438 1.331 -16.422 1 88.06 13 VAL B O 1
ATOM 1558 N N . SER B 1 14 ? -15.055 -0.179 -17.109 1 90.25 14 SER B N 1
ATOM 1559 C CA . SER B 1 14 ? -16.172 -0.976 -17.609 1 90.25 14 SER B CA 1
ATOM 1560 C C . SER B 1 14 ? -17.062 -1.465 -16.469 1 90.25 14 SER B C 1
ATOM 1562 O O . SER B 1 14 ? -16.578 -1.699 -15.359 1 90.25 14 SER B O 1
ATOM 1564 N N . PRO B 1 15 ? -18.359 -1.536 -16.719 1 92.38 15 PRO B N 1
ATOM 1565 C CA . PRO B 1 15 ? -19.266 -2.062 -15.695 1 92.38 15 PRO B CA 1
ATOM 1566 C C . PRO B 1 15 ? -18.828 -3.422 -15.164 1 92.38 15 PRO B C 1
ATOM 1568 O O . PRO B 1 15 ? -19 -3.711 -13.977 1 92.38 15 PRO B O 1
ATOM 1571 N N . GLU B 1 16 ? -18.328 -4.258 -16.062 1 91.94 16 GLU B N 1
ATOM 1572 C CA . GLU B 1 16 ? -17.859 -5.578 -15.648 1 91.94 16 GLU B CA 1
ATOM 1573 C C . GLU B 1 16 ? -16.766 -5.469 -14.586 1 91.94 16 GLU B C 1
ATOM 1575 O O . GLU B 1 16 ? -16.781 -6.207 -13.602 1 91.94 16 GLU B O 1
ATOM 1580 N N . ILE B 1 17 ? -15.875 -4.57 -14.789 1 92.19 17 ILE B N 1
ATOM 1581 C CA . ILE B 1 17 ? -14.766 -4.359 -13.867 1 92.19 17 ILE B CA 1
ATOM 1582 C C . ILE B 1 17 ? -15.289 -3.826 -12.539 1 92.19 17 ILE B C 1
ATOM 1584 O O . ILE B 1 17 ? -14.945 -4.344 -11.477 1 92.19 17 ILE B O 1
ATOM 1588 N N . THR B 1 18 ? -16.125 -2.857 -12.641 1 92.56 18 THR B N 1
ATOM 1589 C CA . THR B 1 18 ? -16.688 -2.232 -11.453 1 92.56 18 THR B CA 1
ATOM 1590 C C . THR B 1 18 ? -17.453 -3.256 -10.617 1 92.56 18 THR B C 1
ATOM 1592 O O . THR B 1 18 ? -17.344 -3.281 -9.391 1 92.56 18 THR B O 1
ATOM 1595 N N . GLN B 1 19 ? -18.156 -4.055 -11.289 1 94 19 GLN B N 1
ATOM 1596 C CA . GLN B 1 19 ? -18.953 -5.07 -10.609 1 94 19 GLN B CA 1
ATOM 1597 C C . GLN B 1 19 ? -18.062 -6.125 -9.961 1 94 19 GLN B C 1
ATOM 1599 O O . GLN B 1 19 ? -18.344 -6.574 -8.844 1 94 19 GLN B O 1
ATOM 1604 N N . ALA B 1 20 ? -17.062 -6.508 -10.68 1 94.44 20 ALA B N 1
ATOM 1605 C CA . ALA B 1 20 ? -16.141 -7.508 -10.148 1 94.44 20 ALA B CA 1
ATOM 1606 C C . ALA B 1 20 ? -15.445 -6.996 -8.891 1 94.44 20 ALA B C 1
ATOM 1608 O O . ALA B 1 20 ? -15.367 -7.711 -7.887 1 94.44 20 ALA B O 1
ATOM 1609 N N . MET B 1 21 ? -15 -5.812 -8.891 1 95.5 21 MET B N 1
ATOM 1610 C CA . MET B 1 21 ? -14.305 -5.207 -7.754 1 95.5 21 MET B CA 1
ATOM 1611 C C . MET B 1 21 ? -15.25 -5.047 -6.566 1 95.5 21 MET B C 1
ATOM 1613 O O . MET B 1 21 ? -14.867 -5.297 -5.422 1 95.5 21 MET B O 1
ATOM 1617 N N . ALA B 1 22 ? -16.438 -4.629 -6.875 1 95.62 22 ALA B N 1
ATOM 1618 C CA . ALA B 1 22 ? -17.438 -4.438 -5.82 1 95.62 22 ALA B CA 1
ATOM 1619 C C . ALA B 1 22 ? -17.766 -5.762 -5.133 1 95.62 22 ALA B C 1
ATOM 1621 O O . ALA B 1 22 ? -17.859 -5.824 -3.906 1 95.62 22 ALA B O 1
ATOM 1622 N N . ARG B 1 23 ? -17.953 -6.766 -5.934 1 96.56 23 ARG B N 1
ATOM 1623 C CA . ARG B 1 23 ? -18.25 -8.086 -5.395 1 96.56 23 ARG B CA 1
ATOM 1624 C C . ARG B 1 23 ? -17.141 -8.555 -4.453 1 96.56 23 ARG B C 1
ATOM 1626 O O . ARG B 1 23 ? -17.422 -9.023 -3.348 1 96.56 23 ARG B O 1
ATOM 1633 N N . THR B 1 24 ? -15.977 -8.422 -4.895 1 97.88 24 THR B N 1
ATOM 1634 C CA . THR B 1 24 ? -14.852 -8.883 -4.094 1 97.88 24 THR B CA 1
ATOM 1635 C C . THR B 1 24 ? -14.703 -8.039 -2.83 1 97.88 24 THR B C 1
ATOM 1637 O O . THR B 1 24 ? -14.398 -8.57 -1.758 1 97.88 24 THR B O 1
ATOM 1640 N N . ALA B 1 25 ? -14.867 -6.75 -2.98 1 97.44 25 ALA B N 1
ATOM 1641 C CA . ALA B 1 25 ? -14.789 -5.871 -1.815 1 97.44 25 ALA B CA 1
ATOM 1642 C C . ALA B 1 25 ? -15.766 -6.32 -0.727 1 97.44 25 ALA B C 1
ATOM 1644 O O . ALA B 1 25 ? -15.43 -6.305 0.459 1 97.4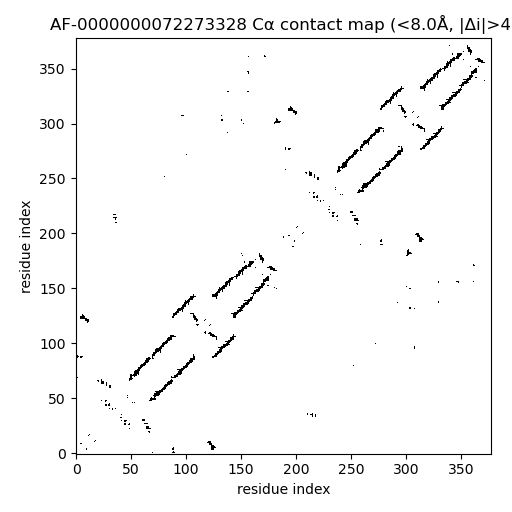4 25 ALA B O 1
ATOM 1645 N N . GLU B 1 26 ? -16.922 -6.707 -1.086 1 97.56 26 GLU B N 1
ATOM 1646 C CA . GLU B 1 26 ? -17.922 -7.168 -0.13 1 97.56 26 GLU B CA 1
ATOM 1647 C C . GLU B 1 26 ? -17.5 -8.484 0.518 1 97.56 26 GLU B C 1
ATOM 1649 O O . GLU B 1 26 ? -17.641 -8.664 1.729 1 97.56 26 GLU B O 1
ATOM 1654 N N . LEU B 1 27 ? -17 -9.383 -0.268 1 98.5 27 LEU B N 1
ATOM 1655 C CA . LEU B 1 27 ? -16.562 -10.68 0.241 1 98.5 27 LEU B CA 1
ATOM 1656 C C . LEU B 1 27 ? -15.391 -10.516 1.193 1 98.5 27 LEU B C 1
ATOM 1658 O O . LEU B 1 27 ? -15.328 -11.18 2.23 1 98.5 27 LEU B O 1
ATOM 1662 N N . VAL B 1 28 ? -14.461 -9.672 0.838 1 98.62 28 VAL B N 1
ATOM 1663 C CA . VAL B 1 28 ? -13.289 -9.422 1.668 1 98.62 28 VAL B CA 1
ATOM 1664 C C . VAL B 1 28 ? -13.711 -8.781 2.986 1 98.62 28 VAL B C 1
ATOM 1666 O O . VAL B 1 28 ? -13.188 -9.125 4.051 1 98.62 28 VAL B O 1
ATOM 1669 N N . PHE B 1 29 ? -14.672 -7.855 2.848 1 98.19 29 PHE B N 1
ATOM 1670 C CA . PHE B 1 29 ? -15.219 -7.25 4.055 1 98.19 29 PHE B CA 1
ATOM 1671 C C . PHE B 1 29 ? -15.773 -8.32 4.992 1 98.19 29 PHE B C 1
ATOM 1673 O O . PHE B 1 29 ? -15.461 -8.328 6.184 1 98.19 29 PHE B O 1
ATOM 1680 N N . ASP B 1 30 ? -16.531 -9.172 4.512 1 98.19 30 ASP B N 1
ATOM 1681 C CA . ASP B 1 30 ? -17.125 -10.258 5.297 1 98.19 30 ASP B CA 1
ATOM 1682 C C . ASP B 1 30 ? -16.031 -11.18 5.852 1 98.19 30 ASP B C 1
ATOM 1684 O O . ASP B 1 30 ? -16.094 -11.586 7.016 1 98.19 30 ASP B O 1
ATOM 1688 N N . TYR B 1 31 ? -15.109 -11.5 5.031 1 98.69 31 TYR B N 1
ATOM 1689 C CA . TYR B 1 31 ? -14.008 -12.367 5.445 1 98.69 31 TYR B CA 1
ATOM 1690 C C . TYR B 1 31 ? -13.281 -11.781 6.652 1 98.69 31 TYR B C 1
ATOM 1692 O O . TYR B 1 31 ? -13.078 -12.477 7.652 1 98.69 31 TYR B O 1
ATOM 1700 N N . ASN B 1 32 ? -13 -10.5 6.57 1 98.44 32 ASN B N 1
ATOM 1701 C CA . ASN B 1 32 ? -12.219 -9.836 7.609 1 98.44 32 ASN B CA 1
ATOM 1702 C C . ASN B 1 32 ? -13.047 -9.609 8.875 1 98.44 32 ASN B C 1
ATOM 1704 O O . ASN B 1 32 ? -12.492 -9.484 9.969 1 98.44 32 ASN B O 1
ATOM 1708 N N . ALA B 1 33 ? -14.297 -9.617 8.742 1 97.31 33 ALA B N 1
ATOM 1709 C CA . ALA B 1 33 ? -15.188 -9.359 9.867 1 97.31 33 ALA B CA 1
ATOM 1710 C C . ALA B 1 33 ? -15.617 -10.664 10.539 1 97.31 33 ALA B C 1
ATOM 1712 O O . ALA B 1 33 ? -16.203 -10.648 11.625 1 97.31 33 ALA B O 1
ATOM 1713 N N . THR B 1 34 ? -15.359 -11.82 9.922 1 98.12 34 THR B N 1
ATOM 1714 C CA . THR B 1 34 ? -15.75 -13.117 10.461 1 98.12 34 THR B CA 1
ATOM 1715 C C . THR B 1 34 ? -14.875 -13.492 11.656 1 98.12 34 THR B C 1
ATOM 1717 O O . THR B 1 34 ? -13.656 -13.352 11.602 1 98.12 34 THR B O 1
ATOM 1720 N N . HIS B 1 35 ? -15.492 -13.961 12.75 1 98 35 HIS B N 1
ATOM 1721 C CA . HIS B 1 35 ? -14.734 -14.406 13.914 1 98 35 HIS B CA 1
ATOM 1722 C C . HIS B 1 35 ? -13.797 -15.547 13.555 1 98 35 HIS B C 1
ATOM 1724 O O . HIS B 1 35 ? -14.195 -16.484 12.859 1 98 35 HIS B O 1
ATOM 1730 N N . PRO B 1 36 ? -12.641 -15.508 14.039 1 97.19 36 PRO B N 1
ATOM 1731 C CA . PRO B 1 36 ? -11.633 -16.484 13.625 1 97.19 36 PRO B CA 1
ATOM 1732 C C . PRO B 1 36 ? -11.992 -17.922 14.039 1 97.19 36 PRO B C 1
ATOM 1734 O O . PRO B 1 36 ? -11.477 -18.875 13.461 1 97.19 36 PRO B O 1
ATOM 1737 N N . ALA B 1 37 ? -12.797 -18.062 14.945 1 97.94 37 ALA B N 1
ATOM 1738 C CA . ALA B 1 37 ? -13.219 -19.406 15.367 1 97.94 37 ALA B CA 1
ATOM 1739 C C . ALA B 1 37 ? -14.133 -20.047 14.328 1 97.94 37 ALA B C 1
ATOM 1741 O O . ALA B 1 37 ? -14.344 -21.25 14.344 1 97.94 37 ALA B O 1
ATOM 1742 N N . HIS B 1 38 ? -14.766 -19.203 13.508 1 98.19 38 HIS B N 1
ATOM 1743 C CA . HIS B 1 38 ? -15.68 -19.719 12.492 1 98.19 38 HIS B CA 1
ATOM 1744 C C . HIS B 1 38 ? -14.93 -20.172 11.25 1 98.19 38 HIS B C 1
ATOM 1746 O O . HIS B 1 38 ? -15.125 -19.625 10.164 1 98.19 38 HIS B O 1
ATOM 1752 N N . THR B 1 39 ? -14.211 -21.281 11.352 1 97.5 39 THR B N 1
ATOM 1753 C CA . THR B 1 39 ? -13.258 -21.75 10.344 1 97.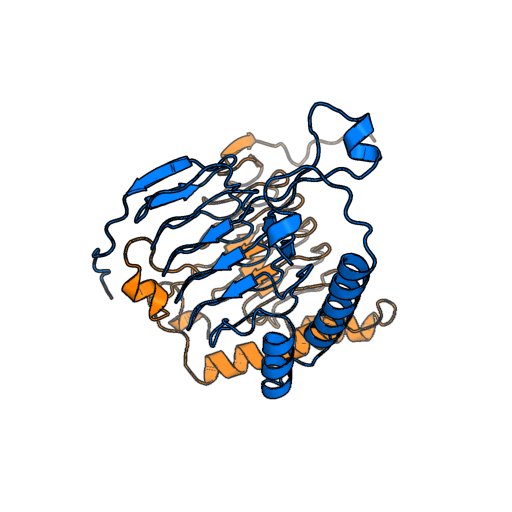5 39 THR B CA 1
ATOM 1754 C C . THR B 1 39 ? -13.984 -22.203 9.078 1 97.5 39 THR B C 1
ATOM 1756 O O . THR B 1 39 ? -13.469 -22.031 7.973 1 97.5 39 THR B O 1
ATOM 1759 N N . GLU B 1 40 ? -15.125 -22.766 9.188 1 98.06 40 GLU B N 1
ATOM 1760 C CA . GLU B 1 40 ? -15.875 -23.219 8.016 1 98.06 40 GLU B CA 1
ATOM 1761 C C . GLU B 1 40 ? -16.328 -22.031 7.168 1 98.06 40 GLU B C 1
ATOM 1763 O O . GLU B 1 40 ? -16.234 -22.062 5.941 1 98.06 40 GLU B O 1
ATOM 1768 N N . GLU B 1 41 ? -16.797 -21.016 7.879 1 98.38 41 GLU B N 1
ATOM 1769 C CA . GLU B 1 41 ? -17.219 -19.812 7.176 1 98.38 41 GLU B CA 1
ATOM 1770 C C . GLU B 1 41 ? -16.031 -19.125 6.5 1 98.38 41 GLU B C 1
ATOM 1772 O O . GLU B 1 41 ? -16.141 -18.641 5.371 1 98.38 41 GLU B O 1
ATOM 1777 N N . LEU B 1 42 ? -14.938 -19.094 7.168 1 98.38 42 LEU B N 1
ATOM 1778 C CA . LEU B 1 42 ? -13.734 -18.516 6.582 1 98.38 42 LEU B CA 1
ATOM 1779 C C . LEU B 1 42 ? -13.305 -19.297 5.344 1 98.38 42 LEU B C 1
ATOM 1781 O O . LEU B 1 42 ? -12.93 -18.703 4.328 1 98.38 42 LEU B O 1
ATOM 1785 N N . SER B 1 43 ? -13.406 -20.578 5.422 1 98.12 43 SER B N 1
ATOM 1786 C CA . SER B 1 43 ? -13.086 -21.406 4.277 1 98.12 43 SER B CA 1
ATOM 1787 C C . SER B 1 43 ? -14.023 -21.141 3.107 1 98.12 43 SER B C 1
ATOM 1789 O O . SER B 1 43 ? -13.578 -21.047 1.96 1 98.12 43 SER B O 1
ATOM 1791 N N . ARG B 1 44 ? -15.281 -21.031 3.396 1 98.44 44 ARG B N 1
ATOM 1792 C CA . ARG B 1 44 ? -16.281 -20.75 2.367 1 98.44 44 ARG B CA 1
ATOM 1793 C C . ARG B 1 44 ? -15.992 -19.406 1.686 1 98.44 44 ARG B C 1
ATOM 1795 O O . ARG B 1 44 ? -15.977 -19.328 0.456 1 98.44 44 ARG B O 1
ATOM 1802 N N . LEU B 1 45 ? -15.758 -18.391 2.451 1 98.69 45 LEU B N 1
ATOM 1803 C CA . LEU B 1 45 ? -15.5 -17.062 1.914 1 98.69 45 LEU B CA 1
ATOM 1804 C C . LEU B 1 45 ? -14.219 -17.047 1.09 1 98.69 45 LEU B C 1
ATOM 1806 O O . LEU B 1 45 ? -14.164 -16.422 0.029 1 98.69 45 LEU B O 1
ATOM 1810 N N . ARG B 1 46 ? -13.195 -17.703 1.566 1 98.44 46 ARG B N 1
ATOM 1811 C CA . ARG B 1 46 ? -11.945 -17.781 0.83 1 98.44 46 ARG B CA 1
ATOM 1812 C C . ARG B 1 46 ? -12.164 -18.391 -0.556 1 98.44 46 ARG B C 1
ATOM 1814 O O . ARG B 1 46 ? -11.602 -17.891 -1.543 1 98.44 46 ARG B O 1
ATOM 1821 N N . ARG B 1 47 ? -12.984 -19.406 -0.628 1 98.38 47 ARG B N 1
ATOM 1822 C CA . ARG B 1 47 ? -13.281 -20.062 -1.896 1 98.38 47 ARG B CA 1
ATOM 1823 C C . ARG B 1 47 ? -14.055 -19.125 -2.828 1 98.38 47 ARG B C 1
ATOM 1825 O O . ARG B 1 47 ? -13.867 -19.172 -4.047 1 98.38 47 ARG B O 1
ATOM 1832 N N . LEU B 1 48 ? -14.922 -18.312 -2.277 1 98.62 48 LEU B N 1
ATOM 1833 C CA . LEU B 1 48 ? -15.703 -17.375 -3.076 1 98.62 48 LEU B CA 1
ATOM 1834 C C . LEU B 1 48 ? -14.828 -16.234 -3.582 1 98.62 48 LEU B C 1
ATOM 1836 O O . LEU B 1 48 ? -15.078 -15.688 -4.656 1 98.62 48 LEU B O 1
ATOM 1840 N N . ILE B 1 49 ? -13.805 -15.914 -2.848 1 98.69 49 ILE B N 1
ATOM 1841 C CA . ILE B 1 49 ? -12.938 -14.781 -3.178 1 98.69 49 ILE B CA 1
ATOM 1842 C C . ILE B 1 49 ? -11.953 -15.195 -4.27 1 98.69 49 ILE B C 1
ATOM 1844 O O . ILE B 1 49 ? -11.797 -14.484 -5.27 1 98.69 49 ILE B O 1
ATOM 1848 N N . LEU B 1 50 ? -11.383 -16.359 -4.168 1 98.81 50 LEU B N 1
ATOM 1849 C CA . LEU B 1 50 ? -10.25 -16.75 -5 1 98.81 50 LEU B CA 1
ATOM 1850 C C . LEU B 1 50 ? -10.727 -17.438 -6.277 1 98.81 50 LEU B C 1
ATOM 1852 O O . LEU B 1 50 ? -11.906 -17.766 -6.402 1 98.81 50 LEU B O 1
ATOM 1856 N N . SER B 1 51 ? -9.75 -17.625 -7.195 1 98.56 51 SER B N 1
ATOM 1857 C CA . SER B 1 51 ? -10 -18.469 -8.359 1 98.56 51 SER B CA 1
ATOM 1858 C C . SER B 1 51 ? -10.492 -19.844 -7.953 1 98.56 51 SER B C 1
ATOM 1860 O O . SER B 1 51 ? -9.977 -20.438 -7 1 98.56 51 SER B O 1
ATOM 1862 N N . PRO B 1 52 ? -11.43 -20.391 -8.656 1 98.25 52 PRO B N 1
ATOM 1863 C CA . PRO B 1 52 ? -11.906 -21.734 -8.359 1 98.25 52 PRO B CA 1
ATOM 1864 C C . PRO B 1 52 ? -10.805 -22.797 -8.492 1 98.25 52 PRO B C 1
ATOM 1866 O O . PRO B 1 52 ? -10.953 -23.906 -7.977 1 98.25 52 PRO B O 1
ATOM 1869 N N . ALA B 1 53 ? -9.781 -22.469 -9.164 1 98.5 53 ALA B N 1
ATOM 1870 C CA . ALA B 1 53 ? -8.672 -23.391 -9.367 1 98.5 53 ALA B CA 1
ATOM 1871 C C . ALA B 1 53 ? -7.789 -23.469 -8.133 1 98.5 53 ALA B C 1
ATOM 1873 O O . ALA B 1 53 ? -6.898 -24.328 -8.047 1 98.5 53 ALA B O 1
ATOM 1874 N N . SER B 1 54 ? -8.039 -22.609 -7.188 1 98.75 54 SER B N 1
ATOM 1875 C CA . SER B 1 54 ? -7.23 -22.594 -5.973 1 98.75 54 SER B CA 1
ATOM 1876 C C . SER B 1 54 ? -7.461 -23.859 -5.145 1 98.75 54 SER B C 1
ATOM 1878 O O . SER B 1 54 ? -8.547 -24.438 -5.172 1 98.75 54 SER B O 1
ATOM 1880 N N . LYS B 1 55 ? -6.406 -24.266 -4.48 1 98.56 55 LYS B N 1
ATOM 1881 C CA . LYS B 1 55 ? -6.453 -25.438 -3.617 1 98.56 55 LYS B CA 1
ATOM 1882 C C . LYS B 1 55 ? -6.461 -25.031 -2.143 1 98.56 55 LYS B C 1
ATOM 1884 O O . LYS B 1 55 ? -6.5 -23.844 -1.816 1 98.56 55 LYS B O 1
ATOM 1889 N N . ASP B 1 56 ? -6.52 -26.047 -1.259 1 97.88 56 ASP B N 1
ATOM 1890 C CA . ASP B 1 56 ? -6.566 -25.766 0.173 1 97.88 56 ASP B CA 1
ATOM 1891 C C . ASP B 1 56 ? -5.328 -25 0.62 1 97.88 56 ASP B C 1
ATOM 1893 O O . ASP B 1 56 ? -4.199 -25.453 0.423 1 97.88 56 ASP B O 1
ATOM 1897 N N . CYS B 1 57 ? -5.582 -23.875 1.213 1 98.31 57 CYS B N 1
ATOM 1898 C CA . CYS B 1 57 ? -4.539 -22.984 1.698 1 98.31 57 CYS B CA 1
ATOM 1899 C C . CYS B 1 57 ? -5.004 -22.234 2.939 1 98.31 57 CYS B C 1
ATOM 1901 O O . CYS B 1 57 ? -6.164 -22.344 3.34 1 98.31 57 CYS B O 1
ATOM 1903 N N . THR B 1 58 ? -4.051 -21.625 3.617 1 98.56 58 THR B N 1
ATOM 1904 C CA . THR B 1 58 ? -4.355 -20.828 4.797 1 98.56 58 THR B CA 1
ATOM 1905 C C . THR B 1 58 ? -4.051 -19.344 4.547 1 98.56 58 THR B C 1
ATOM 1907 O O . THR B 1 58 ? -2.959 -19 4.094 1 98.56 58 THR B O 1
ATOM 1910 N N . ILE B 1 59 ? -4.996 -18.547 4.797 1 98.81 59 ILE B N 1
ATOM 1911 C CA . ILE B 1 59 ? -4.828 -17.109 4.723 1 98.81 59 ILE B CA 1
ATOM 1912 C C . ILE B 1 59 ? -5.301 -16.453 6.023 1 98.81 59 ILE B C 1
ATOM 1914 O O . ILE B 1 59 ? -6.469 -16.578 6.395 1 98.81 59 ILE B O 1
ATOM 1918 N N . ARG B 1 60 ? -4.453 -15.758 6.695 1 98.69 60 ARG B N 1
ATOM 1919 C CA . ARG B 1 60 ? -4.805 -15.086 7.941 1 98.69 60 ARG B CA 1
ATOM 1920 C C . ARG B 1 60 ? -5.52 -13.766 7.672 1 98.69 60 ARG B C 1
ATOM 1922 O O . ARG B 1 60 ? -5.289 -13.133 6.641 1 98.69 60 ARG B O 1
ATOM 1929 N N . GLN B 1 61 ? -6.398 -13.43 8.57 1 98.31 61 GLN B N 1
ATOM 1930 C CA . GLN B 1 61 ? -7.102 -12.148 8.531 1 98.31 61 GLN B CA 1
ATOM 1931 C C . GLN B 1 61 ? -6.258 -11.039 9.148 1 98.31 61 GLN B C 1
ATOM 1933 O O . GLN B 1 61 ? -5.559 -11.258 10.141 1 98.31 61 GLN B O 1
ATOM 1938 N N . PRO B 1 62 ? -6.27 -9.836 8.664 1 98.25 62 PRO B N 1
ATOM 1939 C CA . PRO B 1 62 ? -7.074 -9.398 7.523 1 98.25 62 PRO B CA 1
ATOM 1940 C C . PRO B 1 62 ? -6.395 -9.672 6.184 1 98.25 62 PRO B C 1
ATOM 1942 O O . PRO B 1 62 ? -5.172 -9.797 6.121 1 98.25 62 PRO B O 1
ATOM 1945 N N . LEU B 1 63 ? -7.129 -9.82 5.156 1 98.44 63 LEU B N 1
ATOM 1946 C CA . LEU B 1 63 ? -6.703 -9.938 3.764 1 98.44 63 LEU B CA 1
ATOM 1947 C C . LEU B 1 63 ? -7.227 -8.766 2.939 1 98.44 63 LEU B C 1
ATOM 1949 O O . LEU B 1 63 ? -8.383 -8.352 3.098 1 98.44 63 LEU B O 1
ATOM 1953 N N . THR B 1 64 ? -6.395 -8.234 2.119 1 98.81 64 THR B N 1
ATOM 1954 C CA . THR B 1 64 ? -6.812 -7.277 1.1 1 98.81 64 THR B CA 1
ATOM 1955 C C . THR B 1 64 ? -6.531 -7.82 -0.299 1 98.81 64 THR B C 1
ATOM 1957 O O . THR B 1 64 ? -5.391 -8.148 -0.625 1 98.81 64 THR B O 1
ATOM 1960 N N . ILE B 1 65 ? -7.559 -7.922 -1.141 1 98.75 65 ILE B N 1
ATOM 1961 C CA . ILE B 1 65 ? -7.406 -8.422 -2.504 1 98.75 65 ILE B CA 1
ATOM 1962 C C . ILE B 1 65 ? -8.414 -7.727 -3.42 1 98.75 65 ILE B C 1
ATOM 1964 O O . ILE B 1 65 ? -9.578 -7.555 -3.057 1 98.75 65 ILE B O 1
ATOM 1968 N N . GLU B 1 66 ? -8 -7.34 -4.574 1 97.75 66 GLU B N 1
ATOM 1969 C CA . GLU B 1 66 ? -8.773 -6.41 -5.391 1 97.75 66 GLU B CA 1
ATOM 1970 C C . GLU B 1 66 ? -9.844 -7.141 -6.195 1 97.75 66 GLU B C 1
ATOM 1972 O O . GLU B 1 66 ? -11.016 -6.766 -6.156 1 97.75 66 GLU B O 1
ATOM 1977 N N . TYR B 1 67 ? -9.492 -8.125 -6.98 1 97.12 67 TYR B N 1
ATOM 1978 C CA . TYR B 1 67 ? -10.453 -8.875 -7.789 1 97.12 67 TYR B CA 1
ATOM 1979 C C . TYR B 1 67 ? -10.703 -10.258 -7.195 1 97.12 67 TYR B C 1
ATOM 1981 O O . TYR B 1 67 ? -11.828 -10.766 -7.246 1 97.12 67 TYR B O 1
ATOM 1989 N N . GLY B 1 68 ? -9.672 -10.844 -6.648 1 98.06 68 GLY B N 1
ATOM 1990 C CA . GLY B 1 68 ? -9.789 -12.156 -6.035 1 98.06 68 GLY B CA 1
ATOM 1991 C C . GLY B 1 68 ? -9.75 -13.297 -7.043 1 98.06 68 GLY B C 1
ATOM 1992 O O . GLY B 1 68 ? -8.836 -14.117 -7.023 1 98.06 68 GLY B O 1
ATOM 1993 N N . VAL B 1 69 ? -10.602 -13.273 -8.023 1 97.44 69 VAL B N 1
ATOM 1994 C CA . VAL B 1 69 ? -10.805 -14.367 -8.961 1 97.44 69 VAL B CA 1
ATOM 1995 C C . VAL B 1 69 ? -9.562 -14.555 -9.828 1 97.44 69 VAL B C 1
ATOM 1997 O O . VAL B 1 69 ? -9.336 -15.633 -10.383 1 97.44 69 VAL B O 1
ATOM 2000 N N . ASN B 1 70 ? -8.727 -13.547 -9.898 1 97.81 70 ASN B N 1
ATOM 2001 C CA . ASN B 1 70 ? -7.52 -13.633 -10.719 1 97.81 70 ASN B CA 1
ATOM 2002 C C . ASN B 1 70 ? -6.359 -14.234 -9.93 1 97.81 70 ASN B C 1
ATOM 2004 O O . ASN B 1 70 ? -5.258 -14.391 -10.461 1 97.81 70 ASN B O 1
ATOM 2008 N N . THR B 1 71 ? -6.551 -14.602 -8.75 1 98.75 71 THR B N 1
ATOM 2009 C CA . THR B 1 71 ? -5.508 -15.18 -7.91 1 98.75 71 THR B CA 1
ATOM 2010 C C . THR B 1 71 ? -5.754 -16.672 -7.695 1 98.75 71 THR B C 1
ATOM 2012 O O . THR B 1 71 ? -6.816 -17.062 -7.219 1 98.75 71 THR B O 1
ATOM 2015 N N . THR B 1 72 ? -4.805 -17.438 -8.055 1 98.94 72 THR B N 1
ATOM 2016 C CA . THR B 1 72 ? -4.82 -18.891 -7.859 1 98.94 72 THR B CA 1
ATOM 2017 C C . THR B 1 72 ? -3.744 -19.297 -6.863 1 98.94 72 THR B C 1
ATOM 2019 O O . THR B 1 72 ? -2.572 -18.953 -7.027 1 98.94 72 THR B O 1
ATOM 2022 N N . ILE B 1 73 ? -4.105 -20.078 -5.859 1 98.94 73 ILE B N 1
ATOM 2023 C CA . ILE B 1 73 ? -3.188 -20.5 -4.805 1 98.94 73 ILE B CA 1
ATOM 2024 C C . ILE B 1 73 ? -3.131 -22.016 -4.73 1 98.94 73 ILE B C 1
ATOM 2026 O O . ILE B 1 73 ? -4.172 -22.688 -4.715 1 98.94 73 ILE B O 1
ATOM 2030 N N . GLY B 1 74 ? -1.885 -22.531 -4.699 1 98.88 74 GLY B N 1
ATOM 2031 C CA . GLY B 1 74 ? -1.669 -23.969 -4.645 1 98.88 74 GLY B CA 1
ATOM 2032 C C . GLY B 1 74 ? -1.881 -24.562 -3.262 1 98.88 74 GLY B C 1
ATOM 2033 O O . GLY B 1 74 ? -2.074 -23.812 -2.295 1 98.88 74 GLY B O 1
ATOM 2034 N N . LYS B 1 75 ? -1.781 -25.875 -3.16 1 98.75 75 LYS B N 1
ATOM 2035 C CA . LYS B 1 75 ? -2.078 -26.641 -1.955 1 98.75 75 LYS B CA 1
ATOM 2036 C C . LYS B 1 75 ? -1.082 -26.328 -0.843 1 98.75 75 LYS B C 1
ATOM 2038 O O . LYS B 1 75 ? 0.121 -26.234 -1.091 1 98.75 75 LYS B O 1
ATOM 2043 N N . ASP B 1 76 ? -1.534 -26.125 0.374 1 98.75 76 ASP B N 1
ATOM 2044 C CA . ASP B 1 76 ? -0.763 -26.047 1.61 1 98.75 76 ASP B CA 1
ATOM 2045 C C . ASP B 1 76 ? 0.065 -24.766 1.658 1 98.75 76 ASP B C 1
ATOM 2047 O O . ASP B 1 76 ? 1.072 -24.688 2.365 1 98.75 76 ASP B O 1
ATOM 2051 N N . THR B 1 77 ? -0.258 -23.859 0.84 1 98.88 77 THR B N 1
ATOM 2052 C CA . THR B 1 77 ? 0.343 -22.531 0.914 1 98.88 77 THR B CA 1
ATOM 2053 C C . THR B 1 77 ? -0.206 -21.75 2.107 1 98.88 77 THR B C 1
ATOM 2055 O O . THR B 1 77 ? -1.389 -21.859 2.43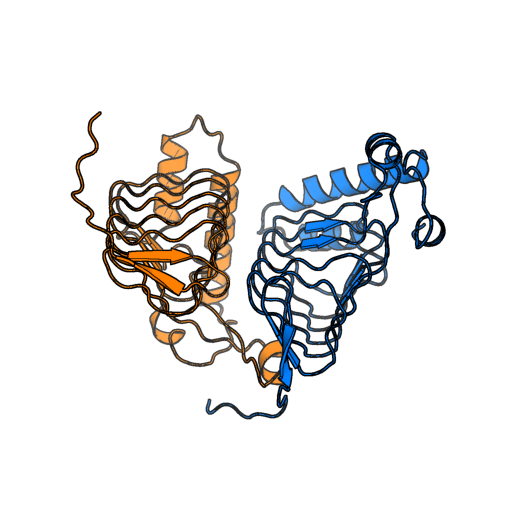8 1 98.88 77 THR B O 1
ATOM 2058 N N . PHE B 1 78 ? 0.698 -21.016 2.775 1 98.94 78 PHE B N 1
ATOM 2059 C CA . PHE B 1 78 ? 0.361 -20.234 3.955 1 98.94 78 PHE B CA 1
ATOM 2060 C C . PHE B 1 78 ? 0.592 -18.75 3.697 1 98.94 78 PHE B C 1
ATOM 2062 O O . PHE B 1 78 ? 1.699 -18.344 3.344 1 98.94 78 PHE B O 1
ATOM 2069 N N . ILE B 1 79 ? -0.405 -17.969 3.859 1 98.88 79 ILE B N 1
ATOM 2070 C CA . ILE B 1 79 ? -0.344 -16.516 3.719 1 98.88 79 ILE B CA 1
ATOM 2071 C C . ILE B 1 79 ? -0.649 -15.852 5.062 1 98.88 79 ILE B C 1
ATOM 2073 O O . ILE B 1 79 ? -1.753 -15.984 5.59 1 98.88 79 ILE B O 1
ATOM 2077 N N . ASN B 1 80 ? 0.305 -15.102 5.57 1 98.81 80 ASN B N 1
ATOM 2078 C CA . ASN B 1 80 ? 0.239 -14.516 6.906 1 98.81 80 ASN B CA 1
ATOM 2079 C C . ASN B 1 80 ? -0.598 -13.234 6.914 1 98.81 80 ASN B C 1
ATOM 2081 O O . ASN B 1 80 ? -1.316 -12.953 5.953 1 98.81 80 ASN B O 1
ATOM 2085 N N . TYR B 1 81 ? -0.657 -12.469 7.98 1 98.75 81 TYR B N 1
ATOM 2086 C CA . TYR B 1 81 ? -1.549 -11.352 8.281 1 98.75 81 TYR B CA 1
ATOM 2087 C C . TYR B 1 81 ? -1.268 -10.172 7.367 1 98.75 81 TYR B C 1
ATOM 2089 O O . TYR B 1 81 ? -0.109 -9.859 7.082 1 98.75 81 TYR B O 1
ATOM 2097 N N . GLY B 1 82 ? -2.314 -9.516 6.863 1 98.69 82 GLY B N 1
ATOM 2098 C CA . GLY B 1 82 ? -2.203 -8.18 6.316 1 98.69 82 GLY B CA 1
ATOM 2099 C C . GLY B 1 82 ? -1.673 -8.156 4.895 1 98.69 82 GLY B C 1
ATOM 2100 O O . GLY B 1 82 ? -1.164 -7.133 4.43 1 98.69 82 GLY B O 1
ATOM 2101 N N . VAL B 1 83 ? -1.733 -9.266 4.195 1 98.88 83 VAL B N 1
ATOM 2102 C CA . VAL B 1 83 ? -1.238 -9.344 2.826 1 98.88 83 VAL B CA 1
ATOM 2103 C C . VAL B 1 83 ? -2.195 -8.609 1.888 1 98.88 83 VAL B C 1
ATOM 2105 O O . VAL B 1 83 ? -3.414 -8.695 2.045 1 98.88 83 VAL B O 1
ATOM 2108 N N . THR B 1 84 ? -1.634 -7.852 0.938 1 98.94 84 THR B N 1
ATOM 2109 C CA . THR B 1 84 ? -2.365 -7.121 -0.092 1 98.94 84 THR B CA 1
ATOM 2110 C C . THR B 1 84 ? -2.068 -7.695 -1.475 1 98.94 84 THR B C 1
ATOM 2112 O O . THR B 1 84 ? -0.905 -7.84 -1.854 1 98.94 84 THR B O 1
ATOM 2115 N N . ILE B 1 85 ? -3.082 -8.031 -2.238 1 98.94 85 ILE B N 1
ATOM 2116 C CA . ILE B 1 85 ? -2.934 -8.523 -3.602 1 98.94 85 ILE B CA 1
ATOM 2117 C C . ILE B 1 85 ? -3.783 -7.684 -4.551 1 98.94 85 ILE B C 1
ATOM 2119 O O . ILE B 1 85 ? -5.016 -7.699 -4.473 1 98.94 85 ILE B O 1
ATOM 2123 N N . LEU B 1 86 ? -3.162 -6.891 -5.371 1 98.62 86 LEU B N 1
ATOM 2124 C CA . LEU B 1 86 ? -3.84 -6.238 -6.484 1 98.62 86 LEU B CA 1
ATOM 2125 C C . LEU B 1 86 ? -3.738 -7.078 -7.75 1 98.62 86 LEU B C 1
ATOM 2127 O O . LEU B 1 86 ? -2.789 -6.934 -8.523 1 98.62 86 LEU B O 1
ATOM 2131 N N . ASP B 1 87 ? -4.758 -7.895 -7.941 1 98.06 87 ASP B N 1
ATOM 2132 C CA . ASP B 1 87 ? -4.715 -8.914 -8.992 1 98.06 87 ASP B CA 1
ATOM 2133 C C . ASP B 1 87 ? -5.492 -8.461 -10.227 1 98.06 87 ASP B C 1
ATOM 2135 O O . ASP B 1 87 ? -6.32 -9.203 -10.75 1 98.06 87 ASP B O 1
ATOM 2139 N N . THR B 1 88 ? -5.129 -7.234 -10.641 1 96.62 88 THR B N 1
ATOM 2140 C CA . THR B 1 88 ? -5.66 -6.77 -11.922 1 96.62 88 THR B CA 1
ATOM 2141 C C . THR B 1 88 ? -5.305 -7.742 -13.039 1 96.62 88 THR B C 1
ATOM 2143 O O . THR B 1 88 ? -6.098 -7.961 -13.953 1 96.62 88 THR B O 1
ATOM 2146 N N . ALA B 1 89 ? -4.094 -8.25 -13.086 1 96.94 89 ALA B N 1
ATOM 2147 C CA . ALA B 1 89 ? -3.68 -9.398 -13.883 1 96.94 89 ALA B CA 1
ATOM 2148 C C . ALA B 1 89 ? -3.553 -10.648 -13.016 1 96.94 89 ALA B C 1
ATOM 2150 O O . ALA B 1 89 ? -3.709 -10.586 -11.797 1 96.94 89 ALA B O 1
ATOM 2151 N N . GLU B 1 90 ? -3.242 -11.781 -13.641 1 97.94 90 GLU B N 1
ATOM 2152 C CA . GLU B 1 90 ? -3.189 -13.062 -12.953 1 97.94 90 GLU B CA 1
ATOM 2153 C C . GLU B 1 90 ? -2.07 -13.094 -11.914 1 97.94 90 GLU B C 1
ATOM 2155 O O . GLU B 1 90 ? -0.958 -12.633 -12.18 1 97.94 90 GLU B O 1
ATOM 2160 N N . VAL B 1 91 ? -2.426 -13.57 -10.742 1 98.75 91 VAL B N 1
ATOM 2161 C CA . VAL B 1 91 ? -1.458 -13.914 -9.703 1 98.75 91 VAL B CA 1
ATOM 2162 C C . VAL B 1 91 ? -1.508 -15.414 -9.422 1 98.75 91 VAL B C 1
ATOM 2164 O O . VAL B 1 91 ? -2.547 -15.945 -9.016 1 98.75 91 VAL B O 1
ATOM 2167 N N . THR B 1 92 ? -0.417 -16.094 -9.688 1 98.94 92 THR B N 1
ATOM 2168 C CA . THR B 1 92 ? -0.319 -17.531 -9.43 1 98.94 92 THR B CA 1
ATOM 2169 C C . THR B 1 92 ? 0.678 -17.812 -8.305 1 98.94 92 THR B C 1
ATOM 2171 O O . THR B 1 92 ? 1.863 -17.484 -8.43 1 98.94 92 THR B O 1
ATOM 2174 N N . ILE B 1 93 ? 0.219 -18.375 -7.238 1 98.94 93 ILE B N 1
ATOM 2175 C CA . ILE B 1 93 ? 1.045 -18.781 -6.102 1 98.94 93 ILE B CA 1
ATOM 2176 C C . ILE B 1 93 ? 1.072 -20.297 -5.996 1 98.94 93 ILE B C 1
ATOM 2178 O O . ILE B 1 93 ? 0.025 -20.938 -5.863 1 98.94 93 ILE B O 1
ATOM 2182 N N . GLY B 1 94 ? 2.246 -20.828 -6.074 1 98.94 94 GLY B N 1
ATOM 2183 C CA . GLY B 1 94 ? 2.408 -22.266 -6.094 1 98.94 94 GLY B CA 1
ATOM 2184 C C . GLY B 1 94 ? 2.043 -22.938 -4.781 1 98.94 94 GLY B C 1
ATOM 2185 O O . GLY B 1 94 ? 1.527 -22.281 -3.873 1 98.94 94 GLY B O 1
ATOM 2186 N N . SER B 1 95 ? 2.305 -24.297 -4.703 1 98.88 95 SER B N 1
ATOM 2187 C CA . SER B 1 95 ? 2.035 -25.094 -3.506 1 98.88 95 SER B CA 1
ATOM 2188 C C . SER B 1 95 ? 3.135 -24.906 -2.467 1 98.88 95 SER B C 1
ATOM 2190 O O . SER B 1 95 ? 4.305 -24.734 -2.816 1 98.88 95 SER B O 1
ATOM 2192 N N . GLN B 1 96 ? 2.74 -24.922 -1.185 1 98.88 96 GLN B N 1
ATOM 2193 C CA . GLN B 1 96 ? 3.66 -24.953 -0.052 1 98.88 96 GLN B CA 1
ATOM 2194 C C . GLN B 1 96 ? 4.531 -23.688 -0.03 1 98.88 96 GLN B C 1
ATOM 2196 O O . GLN B 1 96 ? 5.711 -23.75 0.325 1 98.88 96 GLN B O 1
ATOM 2201 N N . VAL B 1 97 ? 4.016 -22.641 -0.516 1 98.94 97 VAL B N 1
ATOM 2202 C CA . VAL B 1 97 ? 4.652 -21.328 -0.414 1 98.94 97 VAL B CA 1
ATOM 2203 C C . VAL B 1 97 ? 4.379 -20.734 0.961 1 98.94 97 VAL B C 1
ATOM 2205 O O . VAL B 1 97 ? 3.303 -20.938 1.532 1 98.94 97 VAL B O 1
ATOM 2208 N N . LEU B 1 98 ? 5.301 -20.016 1.524 1 98.94 98 LEU B N 1
ATOM 2209 C CA . LEU B 1 98 ? 5.141 -19.219 2.74 1 98.94 98 LEU B CA 1
ATOM 2210 C C . LEU B 1 98 ? 5.246 -17.734 2.436 1 98.94 98 LEU B C 1
ATOM 2212 O O . LEU B 1 98 ? 6.27 -17.266 1.935 1 98.94 98 LEU B O 1
ATOM 2216 N N . ILE B 1 99 ? 4.234 -17.047 2.682 1 98.94 99 ILE B N 1
ATOM 2217 C CA . ILE B 1 99 ? 4.242 -15.594 2.518 1 98.94 99 ILE B CA 1
ATOM 2218 C C . ILE B 1 99 ? 4.137 -14.922 3.883 1 98.94 99 ILE B C 1
ATOM 2220 O O . ILE B 1 99 ? 3.143 -15.102 4.594 1 98.94 99 ILE B O 1
ATOM 2224 N N . GLY B 1 100 ? 5.148 -14.148 4.258 1 98.94 100 GLY B N 1
ATOM 2225 C CA . GLY B 1 100 ? 5.168 -13.43 5.523 1 98.94 100 GLY B CA 1
ATOM 2226 C C . GLY B 1 100 ? 4.129 -12.328 5.605 1 98.94 100 GLY B C 1
ATOM 2227 O O . GLY B 1 100 ? 3.387 -12.094 4.648 1 98.94 100 GLY B O 1
ATOM 2228 N N . PRO B 1 101 ? 4.043 -11.656 6.781 1 98.94 101 PRO B N 1
ATOM 2229 C CA . PRO B 1 101 ? 3.006 -10.641 6.992 1 98.94 101 PRO B CA 1
ATOM 2230 C C . PRO B 1 101 ? 3.252 -9.367 6.188 1 98.94 101 PRO B C 1
ATOM 2232 O O . PRO B 1 101 ? 4.402 -8.992 5.961 1 98.94 101 PRO B O 1
ATOM 2235 N N . ASN B 1 102 ? 2.117 -8.75 5.734 1 98.81 102 ASN B N 1
ATOM 2236 C CA . ASN B 1 102 ? 2.096 -7.414 5.141 1 98.81 102 ASN B CA 1
ATOM 2237 C C . ASN B 1 102 ? 2.857 -7.375 3.82 1 98.81 102 ASN B C 1
ATOM 2239 O O . ASN B 1 102 ? 3.424 -6.344 3.455 1 98.81 102 ASN B O 1
ATOM 2243 N N . CYS B 1 103 ? 3.027 -8.547 3.164 1 98.94 103 CYS B N 1
ATOM 2244 C CA . CYS B 1 103 ? 3.537 -8.562 1.799 1 98.94 103 CYS B CA 1
ATOM 2245 C C . CYS B 1 103 ? 2.529 -7.949 0.834 1 98.94 103 CYS B C 1
ATOM 2247 O O . CYS B 1 103 ? 1.336 -7.887 1.134 1 98.94 103 CYS B O 1
ATOM 2249 N N . GLN B 1 104 ? 2.98 -7.426 -0.242 1 99 104 GLN B N 1
ATOM 2250 C CA . GLN B 1 104 ? 2.143 -6.859 -1.296 1 99 104 GLN B CA 1
ATOM 2251 C C . GLN B 1 104 ? 2.502 -7.445 -2.658 1 99 104 GLN B C 1
ATOM 2253 O O . GLN B 1 104 ? 3.668 -7.426 -3.061 1 99 104 GLN B O 1
ATOM 2258 N N . LEU B 1 105 ? 1.58 -8.078 -3.361 1 98.94 105 LEU B N 1
ATOM 2259 C CA . LEU B 1 105 ? 1.714 -8.531 -4.742 1 98.94 105 LEU B CA 1
ATOM 2260 C C . LEU B 1 105 ? 0.911 -7.645 -5.688 1 98.94 105 LEU B C 1
ATOM 2262 O O . LEU B 1 105 ? -0.318 -7.734 -5.734 1 98.94 105 LEU B O 1
ATOM 2266 N N . ILE B 1 106 ? 1.607 -6.801 -6.441 1 98.81 106 ILE B N 1
ATOM 2267 C CA . ILE B 1 106 ? 0.975 -5.75 -7.23 1 98.81 106 ILE B CA 1
ATOM 2268 C C . ILE B 1 106 ? 1.175 -6.031 -8.719 1 98.81 106 ILE B C 1
ATOM 2270 O O . ILE B 1 106 ? 2.299 -5.973 -9.219 1 98.81 106 ILE B O 1
ATOM 2274 N N . THR B 1 107 ? 0.083 -6.25 -9.492 1 98.38 107 THR B N 1
ATOM 2275 C CA . THR B 1 107 ? 0.227 -6.594 -10.898 1 98.38 107 THR B CA 1
ATOM 2276 C C . THR B 1 107 ? 0.074 -5.355 -11.773 1 98.38 107 THR B C 1
ATOM 2278 O O . THR B 1 107 ? 0.411 -5.379 -12.961 1 98.38 107 THR B O 1
ATOM 2281 N N . VAL B 1 108 ? -0.487 -4.324 -11.219 1 97.62 108 VAL B N 1
ATOM 2282 C CA . VAL B 1 108 ? -0.922 -3.189 -12.031 1 97.62 108 VAL B CA 1
ATOM 2283 C C . VAL B 1 108 ? 0.07 -2.037 -11.883 1 97.62 108 VAL B C 1
ATOM 2285 O O . VAL B 1 108 ? 0.678 -1.867 -10.82 1 97.62 108 VAL B O 1
ATOM 2288 N N . THR B 1 109 ? 0.259 -1.344 -12.938 1 96.69 109 THR B N 1
ATOM 2289 C CA . THR B 1 109 ? 1.051 -0.119 -12.938 1 96.69 109 THR B CA 1
ATOM 2290 C C . THR B 1 109 ? 0.399 0.947 -13.812 1 96.69 109 THR B C 1
ATOM 2292 O O . THR B 1 109 ? -0.596 0.679 -14.492 1 96.69 109 THR B O 1
ATOM 2295 N N . HIS B 1 110 ? 0.859 2.201 -13.664 1 95.62 110 HIS B N 1
ATOM 2296 C CA . HIS B 1 110 ? 0.389 3.369 -14.398 1 95.62 110 HIS B CA 1
ATOM 2297 C C . HIS B 1 110 ? 1.517 3.998 -15.211 1 95.62 110 HIS B C 1
ATOM 2299 O O . HIS B 1 110 ? 2.689 3.672 -15.008 1 95.62 110 HIS B O 1
ATOM 2305 N N . PRO B 1 111 ? 1.159 4.91 -16.172 1 93.19 111 PRO B N 1
ATOM 2306 C CA . PRO B 1 111 ? 2.221 5.551 -16.953 1 93.19 111 PRO B CA 1
ATOM 2307 C C . PRO B 1 111 ? 3.178 6.367 -16.094 1 93.19 111 PRO B C 1
ATOM 2309 O O . PRO B 1 111 ? 2.754 7.316 -15.422 1 93.19 111 PRO B O 1
ATOM 2312 N N . VAL B 1 112 ? 4.43 6.062 -16.188 1 91.88 112 VAL B N 1
ATOM 2313 C CA . VAL B 1 112 ? 5.434 6.715 -15.352 1 91.88 112 VAL B CA 1
ATOM 2314 C C . VAL B 1 112 ? 5.867 8.031 -15.992 1 91.88 112 VAL B C 1
ATOM 2316 O O . VAL B 1 112 ? 6.09 9.023 -15.297 1 91.88 112 VAL B O 1
ATOM 2319 N N . ASP B 1 113 ? 5.879 8.086 -17.328 1 90.94 113 ASP B N 1
ATOM 2320 C CA . ASP B 1 113 ? 6.414 9.25 -18.031 1 90.94 113 ASP B CA 1
ATOM 2321 C C . ASP B 1 113 ? 5.297 10.062 -18.672 1 90.94 113 ASP B C 1
ATOM 2323 O O . ASP B 1 113 ? 5.527 10.781 -19.656 1 90.94 113 ASP B O 1
ATOM 2327 N N . ASN B 1 114 ? 4.125 9.906 -18.219 1 91.25 114 ASN B N 1
ATOM 2328 C CA . ASN B 1 114 ? 2.984 10.68 -18.703 1 91.25 114 ASN B CA 1
ATOM 2329 C C . ASN B 1 114 ? 1.945 10.891 -17.609 1 91.25 114 ASN B C 1
ATOM 2331 O O . ASN B 1 114 ? 1.031 10.086 -17.438 1 91.25 114 ASN B O 1
ATOM 2335 N N . ALA B 1 115 ? 2.039 11.922 -16.938 1 92.12 115 ALA B N 1
ATOM 2336 C CA . ALA B 1 115 ? 1.193 12.219 -15.781 1 92.12 115 ALA B CA 1
ATOM 2337 C C . ALA B 1 115 ? -0.257 12.43 -16.203 1 92.12 115 ALA B C 1
ATOM 2339 O O . ALA B 1 115 ? -1.183 12.078 -15.469 1 92.12 115 ALA B O 1
ATOM 2340 N N . ASP B 1 116 ? -0.476 13.008 -17.375 1 91.81 116 ASP B N 1
ATOM 2341 C CA . ASP B 1 116 ? -1.837 13.219 -17.859 1 91.81 116 ASP B CA 1
ATOM 2342 C C . ASP B 1 116 ? -2.551 11.891 -18.094 1 91.81 116 ASP B C 1
ATOM 2344 O O . ASP B 1 116 ? -3.705 11.719 -17.688 1 91.81 116 ASP B O 1
ATOM 2348 N N . MET B 1 117 ? -1.792 10.992 -18.781 1 92.12 117 MET B N 1
ATOM 2349 C CA . MET B 1 117 ? -2.363 9.664 -18.984 1 92.12 117 MET B CA 1
ATOM 2350 C C . MET B 1 117 ? -2.617 8.969 -17.656 1 92.12 117 MET B C 1
ATOM 2352 O O . MET B 1 117 ? -3.648 8.32 -17.469 1 92.12 117 MET B O 1
ATOM 2356 N N . ARG B 1 118 ? -1.658 9.109 -16.719 1 92.81 118 ARG B N 1
ATOM 2357 C CA . ARG B 1 118 ? -1.783 8.5 -15.406 1 92.81 118 ARG B CA 1
ATOM 2358 C C . ARG B 1 118 ? -3.018 9.016 -14.68 1 92.81 118 ARG B C 1
ATOM 2360 O O . ARG B 1 118 ? -3.818 8.227 -14.164 1 92.81 118 ARG B O 1
ATOM 2367 N N . THR B 1 119 ? -3.234 10.281 -14.719 1 90.75 119 THR B N 1
ATOM 2368 C CA . THR B 1 119 ? -4.324 10.859 -13.945 1 90.75 119 THR B CA 1
ATOM 2369 C C . THR B 1 119 ? -5.652 10.695 -14.68 1 90.75 119 THR B C 1
ATOM 2371 O O . THR B 1 119 ? -6.719 10.844 -14.078 1 90.75 119 THR B O 1
ATOM 2374 N N . ALA B 1 120 ? -5.59 10.398 -15.977 1 91.75 120 ALA B N 1
ATOM 2375 C CA . ALA B 1 120 ? -6.797 10.055 -16.719 1 91.75 120 ALA B CA 1
ATOM 2376 C C . ALA B 1 120 ? -7.242 8.625 -16.422 1 91.75 120 ALA B C 1
ATOM 2378 O O . ALA B 1 120 ? -8.32 8.203 -16.844 1 91.75 120 ALA B O 1
ATOM 2379 N N . GLY B 1 121 ? -6.363 7.891 -15.766 1 93.81 121 GLY B N 1
ATOM 2380 C CA . GLY B 1 121 ? -6.789 6.59 -15.273 1 93.81 121 GLY B CA 1
ATOM 2381 C C . GLY B 1 121 ? -6.16 5.434 -16.031 1 93.81 121 GLY B C 1
ATOM 2382 O O . GLY B 1 121 ? -6.484 4.273 -15.773 1 93.81 121 GLY B O 1
ATOM 2383 N N . TRP B 1 122 ? -5.254 5.73 -16.922 1 93.62 122 TRP B N 1
ATOM 2384 C CA . TRP B 1 122 ? -4.652 4.672 -17.719 1 93.62 122 TRP B CA 1
ATOM 2385 C C . TRP B 1 122 ? -3.785 3.76 -16.859 1 93.62 122 TRP B C 1
ATOM 2387 O O . TRP B 1 122 ? -3.012 4.234 -16.031 1 93.62 122 TRP B O 1
ATOM 2397 N N . GLU B 1 123 ? -3.963 2.449 -17.094 1 95.5 123 GLU B N 1
ATOM 2398 C CA . GLU B 1 123 ? -3.154 1.454 -16.391 1 95.5 123 GLU B CA 1
ATOM 2399 C C . GLU B 1 123 ? -2.838 0.267 -17.297 1 95.5 123 GLU B C 1
ATOM 2401 O O . GLU B 1 123 ? -3.449 0.107 -18.359 1 95.5 123 GLU B O 1
ATOM 2406 N N . ILE B 1 124 ? -1.845 -0.456 -16.984 1 95.38 124 ILE B N 1
ATOM 2407 C CA . ILE B 1 124 ? -1.476 -1.739 -17.578 1 95.38 124 ILE B CA 1
ATOM 2408 C C . ILE B 1 124 ? -1.126 -2.732 -16.469 1 95.38 124 ILE B C 1
ATOM 2410 O O . ILE B 1 124 ? -0.647 -2.34 -15.406 1 95.38 124 ILE B O 1
ATOM 2414 N N . ALA B 1 125 ? -1.458 -3.98 -16.656 1 97.12 125 ALA B N 1
ATOM 2415 C CA . ALA B 1 125 ? -1.184 -4.988 -15.633 1 97.12 125 ALA B CA 1
ATOM 2416 C C . ALA B 1 125 ? -0.424 -6.172 -16.219 1 97.12 125 ALA B C 1
ATOM 2418 O O . ALA B 1 125 ? -0.628 -6.535 -17.375 1 97.12 125 ALA B O 1
ATOM 2419 N N . HIS B 1 126 ? 0.509 -6.695 -15.445 1 97.38 126 HIS B N 1
ATOM 2420 C CA . HIS B 1 126 ? 1.313 -7.855 -15.805 1 97.38 126 HIS B CA 1
ATOM 2421 C C . HIS B 1 126 ? 1.257 -8.922 -14.719 1 97.38 126 HIS B C 1
ATOM 2423 O O . HIS B 1 126 ? 1.276 -8.609 -13.531 1 97.38 126 HIS B O 1
ATOM 2429 N N . PRO B 1 127 ? 1.237 -10.195 -15.148 1 98.25 127 PRO B N 1
ATOM 2430 C CA . PRO B 1 127 ? 1.04 -11.273 -14.18 1 98.25 127 PRO B CA 1
ATOM 2431 C C . PRO B 1 127 ? 2.23 -11.453 -13.242 1 98.25 127 PRO B C 1
ATOM 2433 O O . PRO B 1 127 ? 3.357 -11.086 -13.586 1 98.25 127 PRO B O 1
ATOM 2436 N N . ILE B 1 128 ? 1.956 -11.977 -12.016 1 98.69 128 ILE B N 1
ATOM 2437 C CA . ILE B 1 128 ? 2.959 -12.383 -11.039 1 98.69 128 ILE B CA 1
ATOM 2438 C C . ILE B 1 128 ? 2.873 -13.891 -10.805 1 98.69 128 ILE B C 1
ATOM 2440 O O . ILE B 1 128 ? 1.779 -14.445 -10.68 1 98.69 128 ILE B O 1
ATOM 2444 N N . VAL B 1 129 ? 4.047 -14.562 -10.773 1 98.94 129 VAL B N 1
ATOM 2445 C CA . VAL B 1 129 ? 4.121 -15.984 -10.469 1 98.94 129 VAL B CA 1
ATOM 2446 C C . VAL B 1 129 ? 5.059 -16.203 -9.281 1 98.94 129 VAL B C 1
ATOM 2448 O O . VAL B 1 129 ? 6.18 -15.695 -9.266 1 98.94 129 VAL B O 1
ATOM 2451 N N . VAL B 1 130 ? 4.629 -16.922 -8.266 1 98.94 130 VAL B N 1
ATOM 2452 C CA . VAL B 1 130 ? 5.449 -17.375 -7.148 1 98.94 130 VAL B CA 1
ATOM 2453 C C . VAL B 1 130 ? 5.562 -18.891 -7.172 1 98.94 130 VAL B C 1
ATOM 2455 O O . VAL B 1 130 ? 4.559 -19.594 -7.047 1 98.94 130 VAL B O 1
ATOM 2458 N N . GLY B 1 131 ? 6.75 -19.375 -7.258 1 98.88 131 GLY B N 1
ATOM 2459 C CA . GLY B 1 131 ? 6.977 -20.797 -7.457 1 98.88 131 GLY B CA 1
ATOM 2460 C C . GLY B 1 131 ? 6.762 -21.609 -6.199 1 98.88 131 GLY B C 1
ATOM 2461 O O . GLY B 1 131 ? 6.797 -21.078 -5.09 1 98.88 131 GLY B O 1
ATOM 2462 N N . LYS B 1 132 ? 6.625 -22.891 -6.453 1 98.69 132 LYS B N 1
ATOM 2463 C CA . LYS B 1 132 ? 6.41 -23.875 -5.395 1 98.69 132 LYS B CA 1
ATOM 2464 C C . LYS B 1 132 ? 7.484 -23.766 -4.312 1 98.69 132 LYS B C 1
ATOM 2466 O O . LYS B 1 132 ? 8.664 -23.594 -4.621 1 98.69 132 LYS B O 1
ATOM 2471 N N . GLN B 1 133 ? 7.094 -23.75 -3.047 1 98.56 133 GLN B N 1
ATOM 2472 C CA . GLN B 1 133 ? 7.953 -23.812 -1.87 1 98.56 133 GLN B CA 1
ATOM 2473 C C . GLN B 1 133 ? 8.797 -22.547 -1.727 1 98.56 133 GLN B C 1
ATOM 2475 O O . GLN B 1 133 ? 9.781 -22.547 -0.986 1 98.56 133 GLN B O 1
ATOM 2480 N N . ALA B 1 134 ? 8.5 -21.531 -2.439 1 98.88 134 ALA B N 1
ATOM 2481 C CA . ALA B 1 134 ? 9.156 -20.25 -2.199 1 98.88 134 ALA B CA 1
ATOM 2482 C C . ALA B 1 134 ? 8.742 -19.656 -0.85 1 98.88 134 ALA B C 1
ATOM 2484 O O . ALA B 1 134 ? 7.691 -20.016 -0.312 1 98.88 134 ALA B O 1
ATOM 2485 N N . TRP B 1 135 ? 9.57 -18.766 -0.315 1 98.88 135 TRP B N 1
ATOM 2486 C CA . TRP B 1 135 ? 9.312 -18.062 0.939 1 98.88 135 TRP B CA 1
ATOM 2487 C C . TRP B 1 135 ? 9.539 -16.562 0.785 1 98.88 135 TRP B C 1
ATOM 2489 O O . TRP B 1 135 ? 10.656 -16.141 0.482 1 98.88 135 TRP B O 1
ATOM 2499 N N . LEU B 1 136 ? 8.531 -15.82 0.877 1 98.94 136 LEU B N 1
ATOM 2500 C CA . LEU B 1 136 ? 8.617 -14.367 0.947 1 98.94 136 LEU B CA 1
ATOM 2501 C C . LEU B 1 136 ? 8.625 -13.891 2.396 1 98.94 136 LEU B C 1
ATOM 2503 O O . LEU B 1 136 ? 7.629 -14.039 3.105 1 98.94 136 LEU B O 1
ATOM 2507 N N . GLY B 1 137 ? 9.688 -13.266 2.83 1 98.88 137 GLY B N 1
ATOM 2508 C CA . GLY B 1 137 ? 9.75 -12.695 4.168 1 98.88 137 GLY B CA 1
ATOM 2509 C C . GLY B 1 137 ? 8.773 -11.547 4.375 1 98.88 137 GLY B C 1
ATOM 2510 O O . GLY B 1 137 ? 8.07 -11.148 3.445 1 98.88 137 GLY B O 1
ATOM 2511 N N . ALA B 1 138 ? 8.773 -11.086 5.621 1 98.88 138 ALA B N 1
ATOM 2512 C CA . ALA B 1 138 ? 7.805 -10.062 6 1 98.88 138 ALA B CA 1
ATOM 2513 C C . ALA B 1 138 ? 7.996 -8.797 5.164 1 98.88 138 ALA B C 1
ATOM 2515 O O . ALA B 1 138 ? 9.125 -8.375 4.922 1 98.88 138 ALA B O 1
ATOM 2516 N N . GLY B 1 139 ? 6.809 -8.273 4.66 1 98.81 139 GLY B N 1
ATOM 2517 C CA . GLY B 1 139 ? 6.824 -6.938 4.082 1 98.81 139 GLY B CA 1
ATOM 2518 C C . GLY B 1 139 ? 7.375 -6.906 2.668 1 98.81 139 GLY B C 1
ATOM 2519 O O . GLY B 1 139 ? 7.691 -5.836 2.143 1 98.81 139 GLY B O 1
ATOM 2520 N N . VAL B 1 140 ? 7.555 -8.023 2.021 1 98.94 140 VAL B N 1
ATOM 2521 C CA . VAL B 1 140 ? 8.055 -8.062 0.65 1 98.94 140 VAL B CA 1
ATOM 2522 C C . VAL B 1 140 ? 7.016 -7.461 -0.294 1 98.94 140 VAL B C 1
ATOM 2524 O O . VAL B 1 140 ? 5.816 -7.707 -0.147 1 98.94 140 VAL B O 1
ATOM 2527 N N . ILE B 1 141 ? 7.449 -6.641 -1.257 1 98.94 141 ILE B N 1
ATOM 2528 C CA . ILE B 1 141 ? 6.609 -6.125 -2.334 1 98.94 141 ILE B CA 1
ATOM 2529 C C . ILE B 1 141 ? 7.051 -6.727 -3.666 1 98.94 141 ILE B C 1
ATOM 2531 O O . ILE B 1 141 ? 8.227 -6.625 -4.039 1 98.94 141 ILE B O 1
ATOM 2535 N N . VAL B 1 142 ? 6.156 -7.395 -4.371 1 98.94 142 VAL B N 1
ATOM 2536 C CA . VAL B 1 142 ? 6.414 -7.953 -5.695 1 98.94 142 VAL B CA 1
ATOM 2537 C C . VAL B 1 142 ? 5.727 -7.105 -6.758 1 98.94 142 VAL B C 1
ATOM 2539 O O . VAL B 1 142 ? 4.52 -6.863 -6.684 1 98.94 142 VAL B O 1
ATOM 2542 N N . LEU B 1 143 ? 6.457 -6.711 -7.785 1 98.75 143 LEU B N 1
ATOM 2543 C CA . LEU B 1 143 ? 5.949 -5.734 -8.742 1 98.75 143 LEU B CA 1
ATOM 2544 C C . LEU B 1 143 ? 5.438 -6.426 -10 1 98.75 143 LEU B C 1
ATOM 2546 O O . LEU B 1 143 ? 5.547 -7.648 -10.133 1 98.75 143 LEU B O 1
ATOM 2550 N N . PRO B 1 144 ? 4.836 -5.664 -10.906 1 98.38 144 PRO B N 1
ATOM 2551 C CA . PRO B 1 144 ? 4.164 -6.262 -12.062 1 98.38 144 PRO B CA 1
ATOM 2552 C C . PRO B 1 144 ? 5.113 -7.074 -12.938 1 98.38 144 PRO B C 1
ATOM 2554 O O . PRO B 1 144 ? 6.207 -6.609 -13.266 1 98.38 144 PRO B O 1
ATOM 2557 N N . GLY B 1 145 ? 4.707 -8.305 -13.258 1 98.06 145 GLY B N 1
ATOM 2558 C CA . GLY B 1 145 ? 5.406 -9.086 -14.266 1 98.06 145 GLY B CA 1
ATOM 2559 C C . GLY B 1 145 ? 6.484 -9.984 -13.688 1 98.06 145 GLY B C 1
ATOM 2560 O O . GLY B 1 145 ? 7.141 -10.727 -14.422 1 98.06 145 GLY B O 1
ATOM 2561 N N . VAL B 1 146 ? 6.664 -9.969 -12.398 1 98.81 146 VAL B N 1
ATOM 2562 C CA . VAL B 1 146 ? 7.777 -10.672 -11.766 1 98.81 146 VAL B CA 1
ATOM 2563 C C . VAL B 1 146 ? 7.434 -12.148 -11.594 1 98.81 146 VAL B C 1
ATOM 2565 O O . VAL B 1 146 ? 6.309 -12.484 -11.211 1 98.81 146 VAL B O 1
ATOM 2568 N N . THR B 1 147 ? 8.367 -13 -11.836 1 98.88 147 THR B N 1
ATOM 2569 C CA . THR B 1 147 ? 8.328 -14.414 -11.484 1 98.88 147 THR B CA 1
ATOM 2570 C C . THR B 1 147 ? 9.344 -14.727 -10.391 1 98.88 147 THR B C 1
ATOM 2572 O O . THR B 1 147 ? 10.539 -14.438 -10.539 1 98.88 147 THR B O 1
ATOM 2575 N N . ILE B 1 148 ? 8.914 -15.242 -9.312 1 98.94 148 ILE B N 1
ATOM 2576 C CA . ILE B 1 148 ? 9.781 -15.758 -8.25 1 98.94 148 ILE B CA 1
ATOM 2577 C C . ILE B 1 148 ? 9.914 -17.281 -8.391 1 98.94 148 ILE B C 1
ATOM 2579 O O . ILE B 1 148 ? 8.922 -18 -8.375 1 98.94 148 ILE B O 1
ATOM 2583 N N . GLY B 1 149 ? 11.102 -17.734 -8.477 1 98.75 149 GLY B N 1
ATOM 2584 C CA . GLY B 1 149 ? 11.383 -19.125 -8.766 1 98.75 149 GLY B CA 1
ATOM 2585 C C . GLY B 1 149 ? 11.023 -20.047 -7.621 1 98.75 149 GLY B C 1
ATOM 2586 O O . GLY B 1 149 ? 10.828 -19.609 -6.488 1 98.75 149 GLY B O 1
ATOM 2587 N N . GLU B 1 150 ? 11.008 -21.375 -7.953 1 98.5 150 GLU B N 1
ATOM 2588 C CA . GLU B 1 150 ? 10.742 -22.406 -6.949 1 98.5 150 GLU B CA 1
ATOM 2589 C C . GLU B 1 150 ? 11.812 -22.391 -5.855 1 98.5 150 GLU B C 1
ATOM 2591 O O . GLU B 1 150 ? 13 -22.234 -6.141 1 98.5 150 GLU B O 1
ATOM 2596 N N . ARG B 1 151 ? 11.336 -22.422 -4.59 1 98.19 151 ARG B N 1
ATOM 2597 C CA . ARG B 1 151 ? 12.195 -22.562 -3.416 1 98.19 151 ARG B CA 1
ATOM 2598 C C . ARG B 1 151 ? 13.07 -21.328 -3.232 1 98.19 151 ARG B C 1
ATOM 2600 O O . ARG B 1 151 ? 14.055 -21.375 -2.486 1 98.19 151 ARG B O 1
ATOM 2607 N N . ALA B 1 152 ? 12.805 -20.312 -3.973 1 98.62 152 ALA B N 1
ATOM 2608 C CA . ALA B 1 152 ? 13.508 -19.047 -3.74 1 98.62 152 ALA B CA 1
ATOM 2609 C C . ALA B 1 152 ? 13.094 -18.438 -2.408 1 98.62 152 ALA B C 1
ATOM 2611 O O . ALA B 1 152 ? 11.945 -18.578 -1.979 1 98.62 152 ALA B O 1
ATOM 2612 N N . VAL B 1 153 ? 14.016 -17.75 -1.765 1 98.62 153 VAL B N 1
ATOM 2613 C CA . VAL B 1 153 ? 13.773 -17.047 -0.514 1 98.62 153 VAL B CA 1
ATOM 2614 C C . VAL B 1 153 ? 14.008 -15.547 -0.714 1 98.62 153 VAL B C 1
ATOM 2616 O O . VAL B 1 153 ? 15.086 -15.133 -1.141 1 98.62 153 VAL B O 1
ATOM 2619 N N . ILE B 1 154 ? 13.031 -14.805 -0.487 1 98.88 154 ILE B N 1
ATOM 2620 C CA . ILE B 1 154 ? 13.141 -13.352 -0.568 1 98.88 154 ILE B CA 1
ATOM 2621 C C . ILE B 1 154 ? 13.219 -12.766 0.838 1 98.88 154 ILE B C 1
ATOM 2623 O O . ILE B 1 154 ? 12.32 -12.969 1.657 1 98.88 154 ILE B O 1
ATOM 2627 N N . GLY B 1 155 ? 14.234 -11.953 1.123 1 98.75 155 GLY B N 1
ATOM 2628 C CA . GLY B 1 155 ? 14.406 -11.32 2.424 1 98.75 155 GLY B CA 1
ATOM 2629 C C . GLY B 1 155 ? 13.328 -10.297 2.732 1 98.75 155 GLY B C 1
ATOM 2630 O O . GLY B 1 155 ? 12.789 -9.664 1.824 1 98.75 155 GLY B O 1
ATOM 2631 N N . ALA B 1 156 ? 13.117 -10.18 4.043 1 98.75 156 ALA B N 1
ATOM 2632 C CA . ALA B 1 156 ? 12.078 -9.273 4.516 1 98.75 156 ALA B CA 1
ATOM 2633 C C . ALA B 1 156 ? 12.328 -7.852 4.012 1 98.75 156 ALA B C 1
ATOM 2635 O O . ALA B 1 156 ? 13.477 -7.406 3.932 1 98.75 156 ALA B O 1
ATOM 2636 N N . GLY B 1 157 ? 11.188 -7.18 3.697 1 98.5 157 GLY B N 1
ATOM 2637 C CA . GLY B 1 157 ? 11.234 -5.773 3.328 1 98.5 157 GLY B CA 1
ATOM 2638 C C . GLY B 1 157 ? 11.719 -5.547 1.908 1 98.5 157 GLY B C 1
ATOM 2639 O O . GLY B 1 157 ? 11.844 -4.406 1.461 1 98.5 157 GLY B O 1
ATOM 2640 N N . SER B 1 158 ? 11.953 -6.602 1.157 1 98.81 158 SER B N 1
ATOM 2641 C CA . SER B 1 158 ? 12.508 -6.477 -0.186 1 98.81 158 SER B CA 1
ATOM 2642 C C . SER B 1 158 ? 11.461 -5.98 -1.175 1 98.81 158 SER B C 1
ATOM 2644 O O . SER B 1 158 ? 10.266 -6.199 -0.98 1 98.81 158 SER B O 1
ATOM 2646 N N . VAL B 1 159 ? 11.922 -5.266 -2.152 1 98.81 159 VAL B N 1
ATOM 2647 C CA . VAL B 1 159 ? 11.125 -4.918 -3.32 1 98.81 159 VAL B CA 1
ATOM 2648 C C . VAL B 1 159 ? 11.633 -5.68 -4.543 1 98.81 159 VAL B C 1
ATOM 2650 O O . VAL B 1 159 ? 12.75 -5.438 -5.008 1 98.81 159 VAL B O 1
ATOM 2653 N N . VAL B 1 160 ? 10.797 -6.57 -5.07 1 98.88 160 VAL B N 1
ATOM 2654 C CA . VAL B 1 160 ? 11.195 -7.434 -6.176 1 98.88 160 VAL B CA 1
ATOM 2655 C C . VAL B 1 160 ? 10.734 -6.828 -7.5 1 98.88 160 VAL B C 1
ATOM 2657 O O . VAL B 1 160 ? 9.531 -6.77 -7.773 1 98.88 160 VAL B O 1
ATOM 2660 N N . THR B 1 161 ? 11.664 -6.465 -8.32 1 98.19 161 THR B N 1
ATOM 2661 C CA . THR B 1 161 ? 11.367 -5.73 -9.547 1 98.19 161 THR B CA 1
ATOM 2662 C C . THR B 1 161 ? 11.711 -6.566 -10.773 1 98.19 161 THR B C 1
ATOM 2664 O O . THR B 1 161 ? 11.344 -6.207 -11.898 1 98.19 161 THR B O 1
ATOM 2667 N N . HIS B 1 162 ? 12.477 -7.629 -10.547 1 98.12 162 HIS B N 1
ATOM 2668 C CA . HIS B 1 162 ? 12.859 -8.547 -11.609 1 98.12 162 HIS B CA 1
ATOM 2669 C C . HIS B 1 162 ? 12.719 -10 -11.156 1 98.12 162 HIS B C 1
ATOM 2671 O O . HIS B 1 162 ? 12.648 -10.281 -9.961 1 98.12 162 HIS B O 1
ATOM 2677 N N . ASP B 1 163 ? 12.797 -10.812 -12.156 1 98.88 163 ASP B N 1
ATOM 2678 C CA . ASP B 1 163 ? 12.625 -12.234 -11.867 1 98.88 163 ASP B CA 1
ATOM 2679 C C . ASP B 1 163 ? 13.727 -12.734 -10.938 1 98.88 163 ASP B C 1
ATOM 2681 O O . ASP B 1 163 ? 14.875 -12.297 -11.023 1 98.88 163 ASP B O 1
ATOM 2685 N N . ILE B 1 164 ? 13.375 -13.672 -10.047 1 98.88 164 ILE B N 1
ATOM 2686 C CA . ILE B 1 164 ? 14.289 -14.344 -9.133 1 98.88 164 ILE B CA 1
ATOM 2687 C C . ILE B 1 164 ? 14.375 -15.828 -9.492 1 98.88 164 ILE B C 1
ATOM 2689 O O . ILE B 1 164 ? 13.352 -16.516 -9.547 1 98.88 164 ILE B O 1
ATOM 2693 N N . PRO B 1 165 ? 15.547 -16.359 -9.789 1 98.44 165 PRO B N 1
ATOM 2694 C CA . PRO B 1 165 ? 15.688 -17.766 -10.18 1 98.44 165 PRO B CA 1
ATOM 2695 C C . PRO B 1 165 ? 15.32 -18.734 -9.055 1 98.44 165 PRO B C 1
ATOM 2697 O O . PRO B 1 165 ? 15.25 -18.328 -7.891 1 98.44 165 PRO B O 1
ATOM 2700 N N . ASP B 1 166 ? 15.141 -20.016 -9.469 1 98.19 166 ASP B N 1
ATOM 2701 C CA . ASP B 1 166 ? 14.945 -21.078 -8.492 1 98.19 166 ASP B CA 1
ATOM 2702 C C . ASP B 1 166 ? 16.141 -21.172 -7.543 1 98.19 166 ASP B C 1
ATOM 2704 O O . ASP B 1 166 ? 17.266 -20.875 -7.926 1 98.19 166 ASP B O 1
ATOM 2708 N N . ASP B 1 167 ? 15.82 -21.562 -6.336 1 97.88 167 ASP B N 1
ATOM 2709 C CA . ASP B 1 167 ? 16.859 -21.984 -5.402 1 97.88 167 ASP B CA 1
ATOM 2710 C C . ASP B 1 167 ? 17.875 -20.875 -5.164 1 97.88 167 ASP B C 1
ATOM 2712 O O . ASP B 1 167 ? 19.078 -21.109 -5.215 1 97.88 167 ASP B O 1
ATOM 2716 N N . THR B 1 168 ? 17.359 -19.688 -4.973 1 98.06 168 THR B N 1
ATOM 2717 C CA . THR B 1 168 ? 18.219 -18.547 -4.668 1 98.06 168 THR B CA 1
ATOM 2718 C C . THR B 1 168 ? 17.688 -17.766 -3.469 1 98.06 168 THR B C 1
ATOM 2720 O O . THR B 1 168 ? 16.531 -17.938 -3.08 1 98.06 168 THR B O 1
ATOM 2723 N N . ILE B 1 169 ? 18.531 -17.047 -2.822 1 98.25 169 ILE B N 1
ATOM 2724 C CA . ILE B 1 169 ? 18.172 -16.031 -1.831 1 98.25 169 ILE B CA 1
ATOM 2725 C C . ILE B 1 169 ? 18.391 -14.641 -2.414 1 98.25 169 ILE B C 1
ATOM 2727 O O . ILE B 1 169 ? 19.453 -14.352 -2.979 1 98.25 169 ILE B O 1
ATOM 2731 N N . ALA B 1 170 ? 17.406 -13.867 -2.365 1 98.62 170 ALA B N 1
ATOM 2732 C CA . ALA B 1 170 ? 17.484 -12.484 -2.822 1 98.62 170 ALA B CA 1
ATOM 2733 C C . ALA B 1 170 ? 16.969 -11.523 -1.759 1 98.62 170 ALA B C 1
ATOM 2735 O O . ALA B 1 170 ? 16.062 -11.867 -0.992 1 98.62 170 ALA B O 1
ATOM 2736 N N . TYR B 1 171 ? 17.5 -10.352 -1.598 1 98.25 171 TYR B N 1
ATOM 2737 C CA . TYR B 1 171 ? 16.938 -9.312 -0.749 1 98.25 171 TYR B CA 1
ATOM 2738 C C . TYR B 1 171 ? 17.406 -7.93 -1.194 1 98.25 171 TYR B C 1
ATOM 2740 O O . TYR B 1 171 ? 18.312 -7.812 -2.014 1 98.25 171 TYR B O 1
ATOM 2748 N N . GLY B 1 172 ? 16.672 -6.969 -0.698 1 97.56 172 GLY B N 1
ATOM 2749 C CA . GLY B 1 172 ? 17.062 -5.59 -0.962 1 97.56 172 GLY B CA 1
ATOM 2750 C C . GLY B 1 172 ? 15.969 -4.793 -1.657 1 97.56 172 GLY B C 1
ATOM 2751 O O . GLY B 1 172 ? 14.914 -5.34 -2.002 1 97.56 172 GLY B O 1
ATOM 2752 N N . ASN B 1 173 ? 16.234 -3.492 -1.907 1 96.69 173 ASN B N 1
ATOM 2753 C CA . ASN B 1 173 ? 15.367 -2.543 -2.605 1 96.69 173 ASN B CA 1
ATOM 2754 C C . ASN B 1 173 ? 16.156 -1.695 -3.598 1 96.69 173 ASN B C 1
ATOM 2756 O O . ASN B 1 173 ? 16.734 -0.675 -3.225 1 96.69 173 ASN B O 1
ATOM 2760 N N . PRO B 1 174 ? 16.156 -2.195 -4.754 1 96.56 174 PRO B N 1
ATOM 2761 C CA . PRO B 1 174 ? 15.531 -3.387 -5.344 1 96.56 174 PRO B CA 1
ATOM 2762 C C . PRO B 1 174 ? 16.219 -4.68 -4.91 1 96.56 174 PRO B C 1
ATOM 2764 O O . PRO B 1 174 ? 17.406 -4.672 -4.57 1 96.56 174 PRO B O 1
ATOM 2767 N N . ALA B 1 175 ? 15.477 -5.734 -4.953 1 98 175 ALA B N 1
ATOM 2768 C CA . ALA B 1 175 ? 16 -7.039 -4.555 1 98 175 ALA B CA 1
ATOM 2769 C C . ALA B 1 175 ? 17.047 -7.535 -5.551 1 98 175 ALA B C 1
ATOM 2771 O O . ALA B 1 175 ? 16.875 -7.395 -6.766 1 98 175 ALA B O 1
ATOM 2772 N N . ARG B 1 176 ? 18.062 -8.133 -5.035 1 97.75 176 ARG B N 1
ATOM 2773 C CA . ARG B 1 176 ? 19.094 -8.781 -5.824 1 97.75 176 ARG B CA 1
ATOM 2774 C C . ARG B 1 176 ? 19.391 -10.188 -5.297 1 97.75 176 ARG B C 1
ATOM 2776 O O . ARG B 1 176 ? 19.328 -10.43 -4.09 1 97.75 176 ARG B O 1
ATOM 2783 N N . VAL B 1 177 ? 19.766 -11.039 -6.246 1 97.88 177 VAL B N 1
ATOM 2784 C CA . VAL B 1 177 ? 20.172 -12.383 -5.859 1 97.88 177 VAL B CA 1
ATOM 2785 C C . VAL B 1 177 ? 21.5 -12.344 -5.129 1 97.88 177 VAL B C 1
ATOM 2787 O O . VAL B 1 177 ? 22.469 -11.766 -5.629 1 97.88 177 VAL B O 1
ATOM 2790 N N . ILE B 1 178 ? 21.578 -12.922 -4 1 97.12 178 ILE B N 1
ATOM 2791 C CA . ILE B 1 178 ? 22.797 -12.914 -3.182 1 97.12 178 ILE B CA 1
ATOM 2792 C C . ILE B 1 178 ? 23.547 -14.227 -3.363 1 97.12 178 ILE B C 1
ATOM 2794 O O . ILE B 1 178 ? 24.781 -14.234 -3.463 1 97.12 178 ILE B O 1
ATOM 2798 N N . ARG B 1 179 ? 22.766 -15.32 -3.342 1 93.81 179 ARG B N 1
ATOM 2799 C CA . ARG B 1 179 ? 23.406 -16.625 -3.539 1 93.81 179 ARG B CA 1
ATOM 2800 C C . ARG B 1 179 ? 22.375 -17.688 -3.885 1 93.81 179 ARG B C 1
ATOM 2802 O O . ARG B 1 179 ? 21.172 -17.484 -3.691 1 93.81 179 ARG B O 1
ATOM 2809 N N . THR B 1 180 ? 22.969 -18.766 -4.336 1 92.12 180 THR B N 1
ATOM 2810 C CA . THR B 1 180 ? 22.156 -19.953 -4.57 1 92.12 180 THR B CA 1
ATOM 2811 C C . THR B 1 180 ? 22.031 -20.797 -3.297 1 92.12 180 THR B C 1
ATOM 2813 O O . THR B 1 180 ? 22.922 -20.766 -2.443 1 92.12 180 THR B O 1
ATOM 2816 N N . THR B 1 181 ? 20.922 -21.406 -3.178 1 88.06 181 THR B N 1
ATOM 2817 C CA . THR B 1 181 ? 20.734 -22.281 -2.031 1 88.06 181 THR B CA 1
ATOM 2818 C C . THR B 1 181 ? 20.703 -23.75 -2.467 1 88.06 181 THR B C 1
ATOM 2820 O O . THR B 1 181 ? 20.453 -24.047 -3.637 1 88.06 181 THR B O 1
ATOM 2823 N N . ASN B 1 182 ? 21.172 -24.594 -1.582 1 83.5 182 ASN B N 1
ATOM 2824 C CA . ASN B 1 182 ? 20.906 -26.031 -1.704 1 83.5 182 ASN B CA 1
ATOM 2825 C C . ASN B 1 182 ? 19.688 -26.438 -0.881 1 83.5 182 ASN B C 1
ATOM 2827 O O . ASN B 1 182 ? 19.797 -26.641 0.33 1 83.5 182 ASN B O 1
ATOM 2831 N N . PRO B 1 183 ? 18.656 -26.484 -1.517 1 73.31 183 PRO B N 1
ATOM 2832 C CA . PRO B 1 183 ? 17.391 -26.609 -0.769 1 73.31 183 PRO B CA 1
ATOM 2833 C C . PRO B 1 183 ? 17.297 -27.938 -0.013 1 73.31 183 PRO B C 1
ATOM 2835 O O . PRO B 1 183 ? 16.406 -28.094 0.83 1 73.31 183 PRO B O 1
ATOM 2838 N N . HIS B 1 184 ? 18.141 -28.844 -0.193 1 75.62 184 HIS B N 1
ATOM 2839 C CA . HIS B 1 184 ? 18.047 -30.156 0.449 1 75.62 184 HIS B CA 1
ATOM 2840 C C . HIS B 1 184 ? 19.125 -30.328 1.512 1 75.62 184 HIS B C 1
ATOM 2842 O O . HIS B 1 184 ? 19.438 -31.453 1.906 1 75.62 184 HIS B O 1
ATOM 2848 N N . THR B 1 185 ? 19.625 -29.047 1.854 1 71.56 185 THR B N 1
ATOM 2849 C CA . THR B 1 185 ? 20.594 -29.109 2.951 1 71.56 185 THR B CA 1
ATOM 2850 C C . THR B 1 185 ? 19.906 -29.562 4.242 1 71.56 185 THR B C 1
ATOM 2852 O O . THR B 1 185 ? 18.844 -29.062 4.59 1 71.56 185 THR B O 1
ATOM 2855 N N . THR B 1 186 ? 20.281 -30.672 4.816 1 72.56 186 THR B N 1
ATOM 2856 C CA . THR B 1 186 ? 19.703 -31.234 6.031 1 72.56 186 THR B CA 1
ATOM 2857 C C . THR B 1 186 ? 20.328 -30.609 7.27 1 72.56 186 THR B C 1
ATOM 2859 O O . THR B 1 186 ? 21.547 -30.375 7.312 1 72.56 186 THR B O 1
ATOM 2862 N N . TYR B 1 187 ? 19.516 -30.016 8.016 1 66.88 187 TYR B N 1
ATOM 2863 C CA . TYR B 1 187 ? 20 -29.484 9.289 1 66.88 187 TYR B CA 1
ATOM 2864 C C . TYR B 1 187 ? 19.969 -30.562 10.367 1 66.88 187 TYR B C 1
ATOM 2866 O O . TYR B 1 187 ? 19.109 -31.453 10.344 1 66.88 187 TYR B O 1
ATOM 2874 N N . GLU B 1 188 ? 21.094 -30.703 10.984 1 62.44 188 GLU B N 1
ATOM 2875 C CA . GLU B 1 188 ? 21.078 -31.594 12.141 1 62.44 188 GLU B CA 1
ATOM 2876 C C . GLU B 1 188 ? 20.062 -31.109 13.18 1 62.44 188 GLU B C 1
ATOM 2878 O O . GLU B 1 188 ? 20.156 -29.969 13.656 1 62.44 188 GLU B O 1
ATOM 2883 N N . LEU B 1 189 ? 19 -31.734 13.18 1 54.16 189 LEU B N 1
ATOM 2884 C CA . LEU B 1 189 ? 17.969 -31.375 14.164 1 54.16 189 LEU B CA 1
ATOM 2885 C C . LEU B 1 189 ? 18.328 -31.922 15.539 1 54.16 189 LEU B C 1
ATOM 2887 O O . LEU B 1 189 ? 18.969 -32.969 15.641 1 54.16 189 LEU B O 1
#